Protein AF-A0A2W5U4S6-F1 (afdb_monomer)

Solvent-accessible surface area (backbone atoms only — not comparable to full-atom values): 11254 Å² total; per-residue (Å²): 111,70,65,38,45,76,67,47,29,29,44,67,10,65,46,95,90,39,56,46,82,94,37,59,27,73,31,75,64,26,53,50,59,74,72,56,69,82,69,38,63,87,39,56,69,63,24,49,53,50,42,51,69,64,30,70,89,59,56,69,67,36,52,49,24,45,52,50,13,35,53,26,46,69,65,76,34,40,51,58,14,28,39,24,43,20,54,22,50,54,49,52,52,51,50,36,50,51,27,44,54,69,16,30,76,51,67,67,60,32,54,50,49,54,51,61,47,64,72,42,90,53,65,70,55,36,48,51,58,49,48,60,41,51,52,48,18,45,76,69,61,72,54,59,68,71,57,41,49,35,62,75,45,45,51,57,53,48,52,52,54,30,51,50,35,32,55,31,56,68,40,93,88,48,91,41,79,68,43,64,69,56,49,54,52,45,60,53,52,44,48,58,38,50,29,54,51,49,50,50,30,54,46,25,69,78,39,76,44,80,102

Sequence (211 aa):
MWDCLLKRIIVFGSDSLNPEWPFYRLTDHGAHVLKSVAPQPYDPDGFMSYFDATCSGIDPAVRSYVAEAVHAFNSDCTRAAAVMLGCASEKLLLLLCESFEAAIGDATKKAKFSKDLAARWAISHKYTTLRDRLELMVTAKKIPHEHAETVAGELPAGFELLRRCRNAAGHPDVPGDVSNDTVFLNLRTFTEYARRVQSMITHFGATAADW

Foldseek 3Di:
DVVCPVLQQKHAADDPVGRHPPDIDGDPVNVPQVPDDPPGLSPLVSVLVVLCVLQPPFDPLLSVLLSQLSVCLSVVNLLSNLLSLLVSLLVLLVLLLVLQLVQAPDPVVSVVLVCQCPVDPDSVSSLVSVLVLVVVCLVVVVDDPLLNCLSVPLSVVSNVLSVLSNVLSPDPPRVSCSDSVSSRVNSRSSSVSSSSSSVSSVCSNPHHRDD

Secondary structure (DSSP, 8-state):
-HHHHHTTSEEE-SBTTB-STT-EEE-HHHHHHHHPPSS-TT-HHHHHHHHHHHSTT--HHHHHHHHHHHHHHHTT-HHHHHHHHHHHHHHHHHHHHHHHHHHB--HHHHHHHHHHHHS--SHHHHHHHHHHHHHHHHHTT-S-HHHHHHHHTHHHHHHHHHHHHHHHHH-TTS-----HHHHHHHHHHHHHHHHHHHHHHHHHHHS-B--

Mean predicted aligned error: 7.69 Å

pLDDT: mean 88.23, std 11.07, range [46.62, 98.31]

Structure (mmCIF, N/CA/C/O backbone):
data_AF-A0A2W5U4S6-F1
#
_entry.id   AF-A0A2W5U4S6-F1
#
loop_
_atom_site.group_PDB
_atom_site.id
_atom_site.type_symbol
_atom_site.label_atom_id
_atom_site.label_alt_id
_atom_site.label_comp_id
_atom_site.label_asym_id
_atom_site.label_entity_id
_atom_site.label_seq_id
_atom_site.pdbx_PDB_ins_code
_atom_site.Cartn_x
_atom_site.Cartn_y
_atom_site.Cartn_z
_atom_site.occupancy
_atom_site.B_iso_or_equiv
_atom_site.auth_seq_id
_atom_site.auth_comp_id
_atom_site.auth_asym_id
_atom_site.auth_atom_id
_atom_site.pdbx_PDB_model_num
ATOM 1 N N . MET A 1 1 ? 15.309 -14.281 -24.425 1.00 68.69 1 MET A N 1
ATOM 2 C CA . MET A 1 1 ? 16.032 -13.467 -25.434 1.00 68.69 1 MET A CA 1
ATOM 3 C C . MET A 1 1 ? 15.147 -12.339 -25.952 1.00 68.69 1 MET A C 1
ATOM 5 O O . MET A 1 1 ? 15.498 -11.187 -25.748 1.00 68.69 1 MET A O 1
ATOM 9 N N . TRP A 1 2 ? 13.989 -12.653 -26.549 1.00 78.25 2 TRP A N 1
ATOM 10 C CA . TRP A 1 2 ? 13.037 -11.656 -27.058 1.00 78.25 2 TRP A CA 1
ATOM 11 C C . TRP A 1 2 ? 12.532 -10.675 -25.994 1.00 78.25 2 TRP A C 1
ATOM 13 O O . TRP A 1 2 ? 12.540 -9.475 -26.241 1.00 78.25 2 TRP A O 1
ATOM 23 N N . ASP A 1 3 ? 12.225 -11.142 -24.782 1.00 73.38 3 ASP A N 1
ATOM 24 C CA . ASP A 1 3 ? 11.822 -10.242 -23.690 1.00 73.38 3 ASP A CA 1
ATOM 25 C C . ASP A 1 3 ? 12.930 -9.268 -23.284 1.00 73.38 3 ASP A C 1
ATOM 27 O O . ASP A 1 3 ? 12.659 -8.106 -23.003 1.00 73.38 3 ASP A O 1
ATOM 31 N N . CYS A 1 4 ? 14.193 -9.706 -23.309 1.00 81.38 4 CYS A N 1
ATOM 32 C CA . CYS A 1 4 ? 15.332 -8.843 -22.999 1.00 81.38 4 CYS A CA 1
ATOM 33 C C . CYS A 1 4 ? 15.525 -7.749 -24.061 1.00 81.38 4 CYS A C 1
ATOM 35 O O . CYS A 1 4 ? 15.962 -6.653 -23.719 1.00 81.38 4 CYS A O 1
ATOM 37 N N . LEU A 1 5 ? 15.200 -8.036 -25.328 1.00 84.31 5 LEU A N 1
ATOM 38 C CA . LEU A 1 5 ? 15.202 -7.049 -26.413 1.00 84.31 5 LEU A CA 1
ATOM 39 C C . LEU A 1 5 ? 14.045 -6.053 -26.261 1.00 84.31 5 LEU A C 1
ATOM 41 O O . LEU A 1 5 ? 14.269 -4.846 -26.309 1.00 84.31 5 LEU A O 1
ATOM 45 N N . LEU A 1 6 ? 12.821 -6.544 -26.031 1.00 80.69 6 LEU A N 1
ATOM 46 C CA . LEU A 1 6 ? 11.627 -5.703 -25.861 1.00 80.69 6 LEU A CA 1
ATOM 47 C C . LEU A 1 6 ? 11.744 -4.781 -24.640 1.00 80.69 6 LEU A C 1
ATOM 49 O O . LEU A 1 6 ? 11.412 -3.602 -24.727 1.00 80.69 6 LEU A O 1
ATOM 53 N N . LYS A 1 7 ? 12.288 -5.296 -23.532 1.00 76.38 7 LYS A N 1
ATOM 54 C CA . LYS A 1 7 ? 12.554 -4.545 -22.293 1.00 76.38 7 LYS A CA 1
ATOM 55 C C . LYS A 1 7 ? 13.854 -3.725 -22.345 1.00 76.38 7 LYS A C 1
ATOM 57 O O . LYS A 1 7 ? 14.271 -3.186 -21.329 1.00 76.38 7 LYS A O 1
ATOM 62 N N . ARG A 1 8 ? 14.534 -3.650 -23.501 1.00 84.00 8 ARG A N 1
ATOM 63 C CA . ARG A 1 8 ? 15.798 -2.909 -23.707 1.00 84.00 8 ARG A CA 1
ATOM 64 C C . ARG A 1 8 ? 16.923 -3.274 -22.726 1.00 84.00 8 ARG A C 1
ATOM 66 O O . ARG A 1 8 ? 17.826 -2.471 -22.503 1.00 84.00 8 ARG A O 1
ATOM 73 N N . ILE A 1 9 ? 16.912 -4.478 -22.159 1.00 84.62 9 ILE A N 1
ATOM 74 C CA . ILE A 1 9 ? 18.013 -5.011 -21.338 1.00 84.62 9 ILE A CA 1
ATOM 75 C C . ILE A 1 9 ? 19.219 -5.289 -22.241 1.00 84.62 9 ILE A C 1
ATOM 77 O O . ILE A 1 9 ? 20.359 -4.987 -21.889 1.00 84.62 9 ILE A O 1
ATOM 81 N N . ILE A 1 10 ? 18.952 -5.821 -23.433 1.00 89.88 10 ILE A N 1
ATOM 82 C CA . ILE A 1 10 ? 19.939 -6.027 -24.490 1.00 89.88 10 ILE A CA 1
ATOM 83 C C . ILE A 1 10 ? 19.477 -5.339 -25.773 1.00 89.88 10 ILE A C 1
ATOM 85 O O . ILE A 1 10 ? 18.280 -5.170 -26.001 1.00 89.88 10 ILE A O 1
ATOM 89 N N . VAL A 1 11 ? 20.427 -4.967 -26.622 1.00 90.75 11 VAL A N 1
ATOM 90 C CA . VAL A 1 11 ? 20.183 -4.470 -27.985 1.00 90.75 11 VAL A CA 1
ATOM 91 C C . VAL A 1 11 ? 21.064 -5.226 -28.971 1.00 90.75 11 VAL A C 1
ATOM 93 O O . VAL A 1 11 ? 22.037 -5.862 -28.558 1.00 90.75 11 VAL A O 1
ATOM 96 N N . PHE A 1 12 ? 20.721 -5.174 -30.259 1.00 92.38 12 PHE A N 1
ATOM 97 C CA . PHE A 1 12 ? 21.565 -5.754 -31.302 1.00 92.38 12 PHE A CA 1
ATOM 98 C C . PHE A 1 12 ? 22.923 -5.053 -31.388 1.00 92.38 12 PHE A C 1
ATOM 100 O O . PHE A 1 12 ? 23.053 -3.854 -31.118 1.00 92.38 12 PHE A O 1
ATOM 107 N N . GLY A 1 13 ? 23.910 -5.853 -31.772 1.00 88.38 13 GLY A N 1
ATOM 108 C CA . GLY A 1 13 ? 25.297 -5.477 -31.946 1.00 88.38 13 GLY A CA 1
ATOM 109 C C . GLY A 1 13 ? 26.133 -5.584 -30.674 1.00 88.38 13 GLY A C 1
ATOM 110 O O . GLY A 1 13 ? 25.628 -5.384 -29.572 1.00 88.38 13 GLY A O 1
ATOM 111 N N . SER A 1 14 ? 27.421 -5.897 -30.814 1.00 84.38 14 SER A N 1
ATOM 112 C CA . SER A 1 14 ? 28.391 -5.898 -29.709 1.00 84.38 14 SER A CA 1
ATOM 113 C C . SER A 1 14 ? 29.259 -4.637 -29.681 1.00 84.38 14 SER A C 1
ATOM 115 O O . SER A 1 14 ? 29.584 -4.148 -28.601 1.00 84.38 14 SER A O 1
ATOM 117 N N . ASP A 1 15 ? 29.599 -4.087 -30.847 1.00 81.12 15 ASP A N 1
ATOM 118 C CA . ASP A 1 15 ? 30.441 -2.899 -31.031 1.00 81.12 15 ASP A CA 1
ATOM 119 C C . ASP A 1 15 ? 30.217 -2.278 -32.427 1.00 81.12 15 ASP A C 1
ATOM 121 O O . ASP A 1 15 ? 29.328 -2.693 -33.171 1.00 81.12 15 ASP A O 1
ATOM 125 N N . SER A 1 16 ? 31.006 -1.262 -32.790 1.00 79.94 16 SER A N 1
ATOM 126 C CA . SER A 1 16 ? 30.927 -0.613 -34.107 1.00 79.94 16 SER A CA 1
ATOM 127 C C . SER A 1 16 ? 31.314 -1.526 -35.274 1.00 79.94 16 SER A C 1
ATOM 129 O O . SER A 1 16 ? 30.946 -1.231 -36.409 1.00 79.94 16 SER A O 1
ATOM 131 N N . LEU A 1 17 ? 32.048 -2.613 -35.017 1.00 83.75 17 LEU A N 1
ATOM 132 C CA . LEU A 1 17 ? 32.450 -3.592 -36.028 1.00 83.75 17 LEU A CA 1
ATOM 133 C C . LEU A 1 17 ? 31.389 -4.682 -36.214 1.00 83.75 17 LEU A C 1
ATOM 135 O O . LEU A 1 17 ? 31.335 -5.312 -37.265 1.00 83.75 17 LEU A O 1
ATOM 139 N N . ASN A 1 18 ? 30.527 -4.870 -35.218 1.00 86.12 18 ASN A N 1
ATOM 140 C CA . ASN A 1 18 ? 29.483 -5.881 -35.190 1.00 86.12 18 ASN A CA 1
ATOM 141 C C . ASN A 1 18 ? 28.158 -5.256 -34.716 1.00 86.12 18 ASN A C 1
ATOM 143 O O . ASN A 1 18 ? 27.729 -5.542 -33.598 1.00 86.12 18 ASN A O 1
ATOM 147 N N . PRO A 1 19 ? 27.509 -4.385 -35.511 1.00 84.19 19 PRO A N 1
ATOM 148 C CA . PRO A 1 19 ? 26.322 -3.647 -35.073 1.00 84.19 19 PRO A CA 1
ATOM 149 C C . PRO A 1 19 ? 25.007 -4.442 -35.174 1.00 84.19 19 PRO A C 1
ATOM 151 O O . PRO A 1 19 ? 23.985 -3.988 -34.664 1.00 84.19 19 PRO A O 1
ATOM 154 N N . GLU A 1 20 ? 25.012 -5.613 -35.816 1.00 87.06 20 GLU A N 1
ATOM 155 C CA . GLU A 1 20 ? 23.796 -6.366 -36.150 1.00 87.06 20 GLU A CA 1
ATOM 156 C C . GLU A 1 20 ? 23.744 -7.767 -35.517 1.00 87.06 20 GLU A C 1
ATOM 158 O O . GLU A 1 20 ? 24.647 -8.210 -34.804 1.00 87.06 20 GLU A O 1
ATOM 163 N N . TRP A 1 21 ? 22.643 -8.475 -35.777 1.00 82.19 21 TRP A N 1
ATOM 164 C CA . TRP A 1 21 ? 22.470 -9.885 -35.434 1.00 82.19 21 TRP A CA 1
ATOM 165 C C . TRP A 1 21 ? 23.619 -10.746 -36.012 1.00 82.19 21 TRP A C 1
ATOM 167 O O . TRP A 1 21 ? 24.074 -10.473 -37.122 1.00 82.19 21 TRP A O 1
ATOM 177 N N . PRO A 1 22 ? 24.091 -11.801 -35.316 1.00 87.50 22 PRO A N 1
ATOM 178 C CA . PRO A 1 22 ? 23.581 -12.376 -34.068 1.00 87.50 22 PRO A CA 1
ATOM 179 C C . PRO A 1 22 ? 24.175 -11.761 -32.795 1.00 87.50 22 PRO A C 1
ATOM 181 O O . PRO A 1 22 ? 24.013 -12.333 -31.7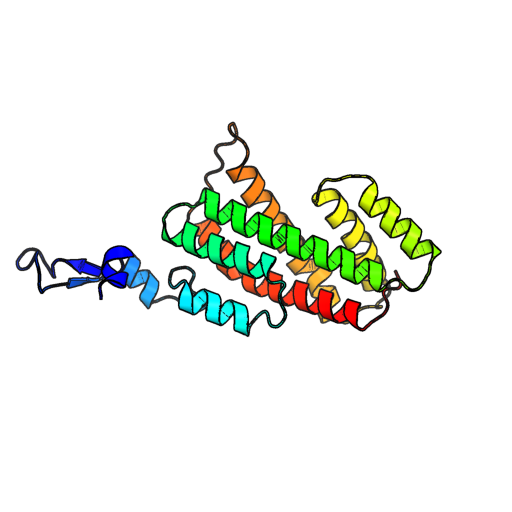17 1.00 87.50 22 PRO A O 1
ATOM 184 N N . PHE A 1 23 ? 24.877 -10.631 -32.895 1.00 89.38 23 PHE A N 1
ATOM 185 C CA . PHE A 1 23 ? 25.541 -10.025 -31.749 1.00 89.38 23 PHE A CA 1
ATOM 186 C C . PHE A 1 23 ? 24.557 -9.229 -30.894 1.00 89.38 23 PHE A C 1
ATOM 188 O O . PHE A 1 23 ? 23.608 -8.622 -31.395 1.00 89.38 23 PHE A O 1
ATOM 195 N N . TYR A 1 24 ? 24.808 -9.229 -29.587 1.00 90.00 24 TYR A N 1
ATOM 196 C CA . TYR A 1 24 ? 24.042 -8.474 -28.607 1.00 90.00 24 TYR A CA 1
ATOM 197 C C . TYR A 1 24 ? 24.990 -7.794 -27.636 1.00 90.00 24 TYR A C 1
ATOM 199 O O . TYR A 1 24 ? 26.025 -8.355 -27.268 1.00 90.00 24 TYR A O 1
ATOM 207 N N . ARG A 1 25 ? 24.579 -6.631 -27.144 1.00 89.25 25 ARG A N 1
ATOM 208 C CA . ARG A 1 25 ? 25.222 -5.969 -26.014 1.00 89.25 25 ARG A CA 1
ATOM 209 C C . ARG A 1 25 ? 24.203 -5.629 -24.955 1.00 89.25 25 ARG A C 1
ATOM 211 O O . ARG A 1 25 ? 23.037 -5.348 -25.238 1.00 89.25 25 ARG A O 1
ATOM 218 N N . LEU A 1 26 ? 24.689 -5.630 -23.727 1.00 89.44 26 LEU A N 1
ATOM 219 C CA . LEU A 1 26 ? 23.960 -5.124 -22.584 1.00 89.44 26 LEU A CA 1
ATOM 220 C C . LEU A 1 26 ? 23.836 -3.601 -22.708 1.00 89.44 26 LEU A C 1
ATOM 222 O O . LEU A 1 26 ? 24.810 -2.922 -23.042 1.00 89.44 26 LEU A O 1
ATOM 226 N N . THR A 1 27 ? 22.646 -3.065 -22.463 1.00 88.94 27 THR A N 1
ATOM 227 C CA . THR A 1 27 ? 22.460 -1.612 -22.353 1.00 88.94 27 THR A CA 1
ATOM 228 C C . THR A 1 27 ? 22.896 -1.128 -20.973 1.00 88.94 27 THR A C 1
ATOM 230 O O . THR A 1 27 ? 23.006 -1.922 -20.036 1.00 88.94 27 THR A O 1
ATOM 233 N N . ASP A 1 28 ? 23.085 0.182 -20.802 1.00 82.50 28 ASP A N 1
ATOM 234 C CA . ASP A 1 28 ? 23.325 0.753 -19.470 1.00 82.50 28 ASP A CA 1
ATOM 235 C C . ASP A 1 28 ? 22.174 0.418 -18.515 1.00 82.50 28 ASP A C 1
ATOM 237 O O . ASP A 1 28 ? 22.412 0.025 -17.374 1.00 82.50 28 ASP A O 1
ATOM 241 N N . HIS A 1 29 ? 20.932 0.470 -19.009 1.00 79.44 29 HIS A N 1
ATOM 242 C CA . HIS A 1 29 ? 19.750 0.007 -18.285 1.00 79.44 29 HIS A CA 1
ATOM 243 C C . HIS A 1 29 ? 19.891 -1.464 -17.862 1.00 79.44 29 HIS A C 1
ATOM 245 O O . HIS A 1 29 ? 19.821 -1.765 -16.674 1.00 79.44 29 HIS A O 1
ATOM 251 N N . GLY A 1 30 ? 20.195 -2.375 -18.792 1.00 81.44 30 GLY A N 1
ATOM 252 C CA . GLY A 1 30 ? 20.395 -3.795 -18.491 1.00 81.44 30 GLY A CA 1
ATOM 253 C C . GLY A 1 30 ? 21.522 -4.051 -17.485 1.00 81.44 30 GLY A C 1
ATOM 254 O O . GLY A 1 30 ? 21.393 -4.909 -16.612 1.00 81.44 30 GLY A O 1
ATOM 255 N N . ALA A 1 31 ? 22.602 -3.269 -17.541 1.00 81.81 31 ALA A N 1
ATOM 256 C CA . ALA A 1 31 ? 23.691 -3.331 -16.569 1.00 81.81 31 ALA A CA 1
ATOM 257 C C . ALA A 1 31 ? 23.255 -2.905 -15.164 1.00 81.81 31 ALA A C 1
ATOM 259 O O . ALA A 1 31 ? 23.697 -3.510 -14.186 1.00 81.81 31 ALA A O 1
ATOM 260 N N . HIS A 1 32 ? 22.378 -1.905 -15.050 1.00 75.44 32 HIS A N 1
ATOM 261 C CA . HIS A 1 32 ? 21.775 -1.533 -13.771 1.00 75.44 32 HIS A CA 1
ATOM 262 C C . HIS A 1 32 ? 20.844 -2.637 -13.265 1.00 75.44 32 HIS A C 1
ATOM 264 O O . HIS A 1 32 ? 20.940 -3.016 -12.096 1.00 75.44 32 HIS A O 1
ATOM 270 N N . VAL A 1 33 ? 20.017 -3.220 -14.143 1.00 72.44 33 VAL A N 1
ATOM 271 C CA . VAL A 1 33 ? 19.101 -4.312 -13.780 1.00 72.44 33 VAL A CA 1
ATOM 272 C C . VAL A 1 33 ? 19.855 -5.485 -13.154 1.00 72.44 33 VAL A C 1
ATOM 274 O O . VAL A 1 33 ? 19.495 -5.914 -12.059 1.00 72.44 33 VAL A O 1
ATOM 277 N N . LEU A 1 34 ? 20.941 -5.936 -13.793 1.00 74.69 34 LEU A N 1
ATOM 278 C CA . LEU A 1 34 ? 21.743 -7.081 -13.342 1.00 74.69 34 LEU A CA 1
ATOM 279 C C . LEU A 1 34 ? 22.528 -6.839 -12.043 1.00 74.69 34 LEU A C 1
ATOM 281 O O . LEU A 1 34 ? 22.868 -7.795 -11.354 1.00 74.69 34 LEU A O 1
ATOM 285 N N . LYS A 1 35 ? 22.844 -5.583 -11.705 1.00 71.75 35 LYS A N 1
ATOM 286 C CA . LYS A 1 35 ? 23.608 -5.225 -10.494 1.00 71.75 35 LYS A CA 1
ATOM 287 C C . LYS A 1 35 ? 22.732 -4.958 -9.266 1.00 71.75 35 LYS A C 1
ATOM 289 O O . LYS A 1 35 ? 23.259 -4.716 -8.183 1.00 71.75 35 LYS A O 1
ATOM 294 N N . SER A 1 36 ? 21.413 -4.945 -9.426 1.00 66.12 36 SER A N 1
ATOM 295 C CA . SER A 1 36 ? 20.481 -4.527 -8.377 1.00 66.12 36 SER A CA 1
ATOM 296 C C . SER A 1 36 ? 20.145 -5.651 -7.395 1.00 66.12 36 SER A C 1
ATOM 298 O O . SER A 1 36 ? 20.022 -6.809 -7.782 1.00 66.12 36 SER A O 1
ATOM 300 N N . VAL A 1 37 ? 19.920 -5.296 -6.126 1.00 69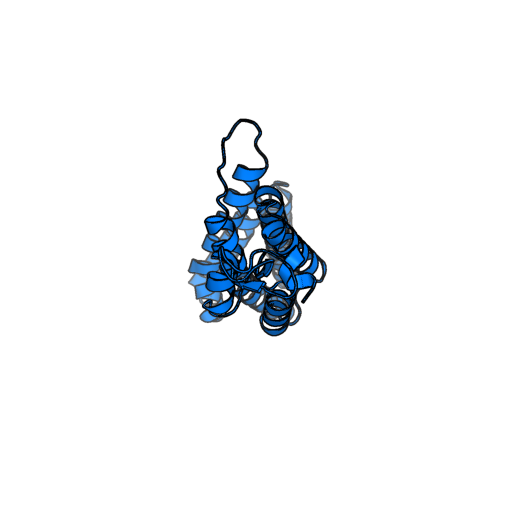.44 37 VAL A N 1
ATOM 301 C CA . VAL A 1 37 ? 19.450 -6.221 -5.079 1.00 69.44 37 VAL A CA 1
ATOM 302 C C . VAL A 1 37 ? 17.919 -6.274 -5.075 1.00 69.44 37 VAL A C 1
ATOM 304 O O . VAL A 1 37 ? 17.268 -5.233 -5.192 1.00 69.44 37 VAL A O 1
ATOM 307 N N . ALA A 1 38 ? 17.349 -7.471 -4.913 1.00 69.50 38 ALA A N 1
ATOM 308 C CA . ALA A 1 38 ? 15.903 -7.683 -4.816 1.00 69.50 38 ALA A CA 1
ATOM 309 C C . ALA A 1 38 ? 15.259 -6.887 -3.647 1.00 69.50 38 ALA A C 1
ATOM 311 O O . ALA A 1 38 ? 15.925 -6.650 -2.636 1.00 69.50 38 ALA A O 1
ATOM 312 N N . PRO A 1 39 ? 13.974 -6.487 -3.744 1.00 79.12 39 PRO A N 1
ATOM 313 C CA . PRO A 1 39 ? 13.112 -6.593 -4.922 1.00 79.12 39 PRO A CA 1
ATOM 314 C C . PRO A 1 39 ? 13.538 -5.632 -6.033 1.00 79.12 39 PRO A C 1
ATOM 316 O O . PRO A 1 39 ? 13.910 -4.486 -5.764 1.00 79.12 39 PRO A O 1
ATOM 319 N N . GLN A 1 40 ? 13.459 -6.112 -7.276 1.00 87.38 40 GLN A N 1
ATOM 320 C CA . GLN A 1 40 ? 13.885 -5.388 -8.469 1.00 87.38 40 GLN A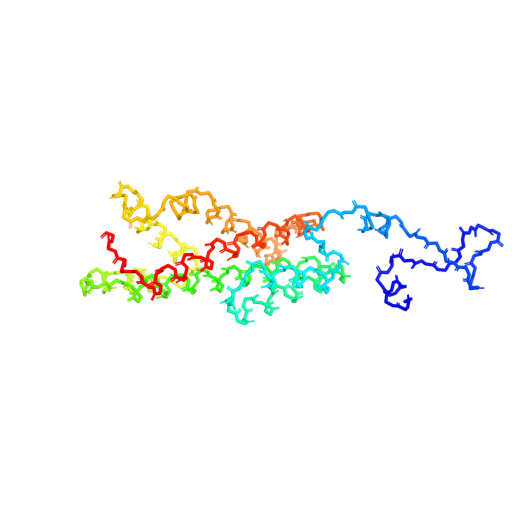 CA 1
ATOM 321 C C . GLN A 1 40 ? 12.675 -5.008 -9.339 1.00 87.38 40 GLN A C 1
ATOM 323 O O . GLN A 1 40 ? 12.203 -5.851 -10.093 1.00 87.38 40 GLN A O 1
ATOM 328 N N . PRO A 1 41 ? 12.183 -3.754 -9.286 1.00 90.00 41 PRO A N 1
ATOM 329 C CA . PRO A 1 41 ? 11.086 -3.284 -10.134 1.00 90.00 41 PRO A CA 1
ATOM 330 C C . PRO A 1 41 ? 11.261 -3.526 -11.639 1.00 90.00 41 PRO A C 1
ATOM 332 O O . PRO A 1 41 ? 10.264 -3.663 -12.337 1.00 90.00 41 PRO A O 1
ATOM 335 N N . TYR A 1 42 ? 12.498 -3.595 -12.144 1.00 87.19 42 TYR A N 1
ATOM 336 C CA . TYR A 1 42 ? 12.783 -3.878 -13.561 1.00 87.19 42 TYR A CA 1
ATOM 337 C C . TYR A 1 42 ? 12.630 -5.353 -13.971 1.00 87.19 42 TYR A C 1
ATOM 339 O O . TYR A 1 42 ? 12.716 -5.693 -15.151 1.00 87.19 42 TYR A O 1
ATOM 347 N N . ASP A 1 43 ? 12.410 -6.240 -13.005 1.00 87.00 43 ASP A N 1
ATOM 348 C CA . ASP A 1 43 ? 12.058 -7.638 -13.218 1.00 87.00 43 ASP A CA 1
ATOM 349 C C . ASP A 1 43 ? 10.630 -7.851 -12.697 1.00 87.00 43 ASP A C 1
ATOM 351 O O . ASP A 1 43 ? 10.461 -8.174 -11.523 1.00 87.00 43 ASP A O 1
ATOM 355 N N . PRO A 1 44 ? 9.584 -7.625 -13.521 1.00 91.31 44 PRO A N 1
ATOM 356 C CA . PRO A 1 44 ? 8.201 -7.719 -13.062 1.00 91.31 44 PRO A CA 1
ATOM 357 C C . PRO A 1 44 ? 7.849 -9.056 -12.417 1.00 91.31 44 PRO A C 1
ATOM 359 O O . PRO A 1 44 ? 7.191 -9.081 -11.379 1.00 91.31 44 PRO A O 1
ATOM 362 N N . ASP A 1 45 ? 8.312 -10.158 -13.003 1.00 89.81 45 ASP A N 1
ATOM 363 C CA . ASP A 1 45 ? 7.975 -11.502 -12.544 1.00 89.81 45 ASP A CA 1
ATOM 364 C C . ASP A 1 45 ? 8.687 -11.814 -11.224 1.00 89.81 45 ASP A C 1
ATOM 366 O O . ASP A 1 45 ? 8.061 -12.288 -10.270 1.00 89.81 45 ASP A O 1
ATOM 370 N N . GLY A 1 46 ? 9.980 -11.483 -11.126 1.00 89.75 46 GLY A N 1
ATOM 371 C CA . GLY A 1 46 ? 10.743 -11.618 -9.886 1.00 89.75 46 GLY A CA 1
ATOM 372 C C . GLY A 1 46 ? 10.246 -10.684 -8.781 1.00 89.75 46 GLY A C 1
ATOM 373 O O . GLY A 1 46 ? 10.131 -11.098 -7.626 1.00 89.75 46 GLY A O 1
ATOM 374 N N . PHE A 1 47 ? 9.882 -9.447 -9.125 1.00 94.19 47 PHE A N 1
ATOM 375 C CA . PHE A 1 47 ? 9.295 -8.485 -8.197 1.00 94.19 47 PHE A CA 1
ATOM 376 C C . PHE A 1 47 ? 7.963 -8.988 -7.646 1.00 94.19 47 PHE A C 1
ATOM 378 O O . PHE A 1 47 ? 7.787 -9.009 -6.430 1.00 94.19 47 PHE A O 1
ATOM 385 N N . MET A 1 48 ? 7.041 -9.424 -8.511 1.00 96.31 48 MET A N 1
ATOM 386 C CA . MET A 1 48 ? 5.735 -9.919 -8.072 1.00 96.31 48 MET A CA 1
ATOM 387 C C . MET A 1 48 ? 5.858 -11.219 -7.278 1.00 96.31 48 MET A C 1
ATOM 389 O O . MET A 1 48 ? 5.174 -11.372 -6.272 1.00 96.31 48 MET A O 1
ATOM 393 N N . SER A 1 49 ? 6.782 -12.110 -7.648 1.00 94.31 49 SER A N 1
ATOM 394 C CA . SER A 1 49 ? 7.071 -13.321 -6.867 1.00 94.31 49 SER A CA 1
ATOM 395 C C . SER A 1 49 ? 7.585 -12.981 -5.463 1.00 94.31 49 SER A C 1
ATOM 397 O O . SER A 1 49 ? 7.143 -13.570 -4.477 1.00 94.31 49 SER A O 1
ATOM 399 N N . TYR A 1 50 ? 8.488 -12.001 -5.353 1.00 94.31 50 TYR A N 1
ATOM 400 C CA . TYR A 1 50 ? 8.962 -11.501 -4.062 1.00 94.31 50 TYR A CA 1
ATOM 401 C C . TYR A 1 50 ? 7.836 -10.836 -3.261 1.00 94.31 50 TYR A C 1
ATOM 403 O O . TYR A 1 50 ? 7.709 -11.086 -2.061 1.00 94.31 50 TYR A O 1
ATOM 411 N N . PHE A 1 51 ? 7.011 -10.011 -3.911 1.00 96.06 51 PHE A N 1
ATOM 412 C CA . PHE A 1 51 ? 5.875 -9.339 -3.288 1.00 96.06 51 PHE A CA 1
ATOM 413 C C . PHE A 1 51 ? 4.876 -10.352 -2.722 1.00 96.06 51 PHE A C 1
ATOM 415 O O . PHE A 1 51 ? 4.510 -10.238 -1.556 1.00 96.06 51 PHE A O 1
ATOM 422 N N . ASP A 1 52 ? 4.506 -11.373 -3.496 1.00 95.56 52 ASP A N 1
ATOM 423 C CA . ASP A 1 52 ? 3.564 -12.419 -3.086 1.00 95.56 52 ASP A CA 1
ATOM 424 C C . ASP A 1 52 ? 4.102 -13.250 -1.913 1.00 95.56 52 ASP A C 1
ATOM 426 O O . ASP A 1 52 ? 3.371 -13.537 -0.964 1.00 95.56 52 ASP A O 1
ATOM 430 N N . ALA A 1 53 ? 5.394 -13.595 -1.937 1.00 94.56 53 ALA A N 1
ATOM 431 C CA . ALA A 1 53 ? 6.039 -14.308 -0.836 1.00 94.56 53 ALA A CA 1
ATOM 432 C C . ALA A 1 53 ? 6.115 -13.459 0.446 1.00 94.56 53 ALA A C 1
ATOM 434 O O . ALA A 1 53 ? 5.980 -13.979 1.553 1.00 94.56 53 ALA A O 1
ATOM 435 N N . THR A 1 54 ? 6.327 -12.150 0.297 1.00 94.56 54 THR A N 1
ATOM 436 C CA . THR A 1 54 ? 6.488 -11.210 1.413 1.00 94.56 54 THR A CA 1
ATOM 437 C C . THR A 1 54 ? 5.141 -10.799 2.013 1.00 94.56 54 THR A C 1
ATOM 439 O O . THR A 1 54 ? 5.008 -10.689 3.231 1.00 94.56 54 THR A O 1
ATOM 442 N N . CYS A 1 55 ? 4.128 -10.599 1.171 1.00 94.50 55 CYS A N 1
ATOM 443 C CA . CYS A 1 55 ? 2.790 -10.134 1.529 1.00 94.50 55 CYS A CA 1
ATOM 444 C C . CYS A 1 55 ? 1.772 -11.282 1.445 1.00 94.50 55 CYS A C 1
ATOM 446 O O . CYS A 1 55 ? 0.769 -11.198 0.738 1.00 94.50 55 CYS A O 1
ATOM 448 N N . SER A 1 56 ? 2.021 -12.378 2.164 1.00 91.56 56 SER A N 1
ATOM 449 C CA . SER A 1 56 ? 1.091 -13.512 2.185 1.00 91.56 56 SER A CA 1
ATOM 450 C C . SER A 1 56 ? -0.298 -13.092 2.687 1.00 91.56 56 SER A C 1
ATOM 452 O O . SER A 1 56 ? -0.425 -12.448 3.729 1.00 91.56 56 SER A O 1
ATOM 454 N N . GLY A 1 57 ? -1.348 -13.494 1.966 1.00 92.06 57 GLY A N 1
ATOM 455 C CA . GLY A 1 57 ? -2.740 -13.174 2.308 1.00 92.06 57 GLY A CA 1
ATOM 456 C C . GLY A 1 57 ? -3.188 -11.760 1.927 1.00 92.06 57 GLY A C 1
ATOM 457 O O . GLY A 1 57 ? -4.257 -11.337 2.363 1.00 92.06 57 GLY A O 1
ATOM 458 N N . ILE A 1 58 ? -2.394 -11.036 1.130 1.00 96.50 58 ILE A N 1
ATOM 459 C CA . ILE A 1 58 ? -2.769 -9.724 0.596 1.00 96.50 58 ILE A CA 1
ATOM 460 C C . ILE A 1 58 ? -4.042 -9.810 -0.260 1.00 96.50 58 ILE A C 1
ATOM 462 O O . ILE A 1 58 ? -4.268 -10.783 -0.983 1.00 96.50 58 ILE A O 1
ATOM 466 N N . ASP A 1 59 ? -4.871 -8.770 -0.199 1.00 97.94 59 ASP A N 1
ATOM 467 C CA . ASP A 1 59 ? -6.097 -8.679 -0.992 1.00 97.94 59 ASP A CA 1
ATOM 468 C C . ASP A 1 59 ? -5.801 -8.710 -2.512 1.00 97.94 59 ASP A C 1
ATOM 470 O O . ASP A 1 59 ? -4.878 -8.027 -2.980 1.00 97.94 59 ASP A O 1
ATOM 474 N N . PRO A 1 60 ? -6.581 -9.464 -3.315 1.00 97.81 60 PRO A N 1
ATOM 475 C CA . PRO A 1 60 ? -6.334 -9.602 -4.750 1.00 97.81 60 PRO A CA 1
ATOM 476 C C . PRO A 1 60 ? -6.353 -8.283 -5.529 1.00 97.81 60 PRO A C 1
ATOM 478 O O . PRO A 1 60 ? -5.613 -8.150 -6.505 1.00 97.81 60 PRO A O 1
ATOM 481 N N . ALA A 1 61 ? -7.159 -7.298 -5.116 1.00 97.25 61 ALA A N 1
ATOM 482 C CA . ALA A 1 61 ? -7.196 -5.998 -5.780 1.00 97.25 61 ALA A CA 1
ATOM 483 C C . ALA A 1 61 ? -5.920 -5.198 -5.490 1.00 97.25 61 ALA A C 1
ATOM 485 O O . ALA A 1 61 ? -5.356 -4.608 -6.408 1.00 97.25 61 ALA A O 1
ATOM 486 N N . VAL A 1 62 ? -5.410 -5.242 -4.251 1.00 97.06 62 VAL A N 1
ATOM 487 C CA . VAL A 1 62 ? -4.103 -4.648 -3.903 1.00 97.06 62 VAL A CA 1
ATOM 488 C C . VAL A 1 62 ? -3.009 -5.257 -4.772 1.00 97.06 62 VAL A C 1
ATOM 490 O O . VAL A 1 62 ? -2.248 -4.525 -5.403 1.00 97.06 62 VAL A O 1
ATOM 493 N N . ARG A 1 63 ? -2.963 -6.592 -4.862 1.00 97.62 63 ARG A N 1
ATOM 494 C CA . ARG A 1 63 ? -1.996 -7.299 -5.709 1.00 97.62 63 ARG A CA 1
ATOM 495 C C . ARG A 1 63 ? -2.110 -6.888 -7.181 1.00 97.62 63 ARG A C 1
ATOM 497 O O . ARG A 1 63 ? -1.085 -6.660 -7.818 1.00 97.62 63 ARG A O 1
ATOM 504 N N . SER A 1 64 ? -3.330 -6.777 -7.713 1.00 98.00 64 SER A N 1
ATOM 505 C CA . SER A 1 64 ? -3.575 -6.351 -9.100 1.00 98.00 64 SER A CA 1
ATOM 506 C C . SER A 1 64 ? -3.026 -4.951 -9.367 1.00 98.00 64 SER A C 1
ATOM 508 O O . SER A 1 64 ? -2.297 -4.754 -10.334 1.00 98.00 64 SER A O 1
ATOM 510 N N . TYR A 1 65 ? -3.295 -3.996 -8.473 1.00 96.88 65 TYR A N 1
ATOM 511 C CA . TYR A 1 65 ? -2.773 -2.637 -8.604 1.00 96.88 65 TYR A CA 1
ATOM 512 C C . TYR A 1 65 ? -1.243 -2.585 -8.550 1.00 96.88 65 TYR A C 1
ATOM 514 O O . TYR A 1 65 ? -0.629 -1.840 -9.309 1.00 96.88 65 TYR A O 1
ATOM 522 N N . VAL A 1 66 ? -0.601 -3.393 -7.700 1.00 96.50 66 VAL A N 1
ATOM 523 C CA . VAL A 1 66 ? 0.870 -3.481 -7.672 1.00 96.50 66 VAL A CA 1
ATOM 524 C C . VAL A 1 66 ? 1.407 -4.050 -8.985 1.00 96.50 66 VAL A C 1
ATOM 526 O O . VAL A 1 66 ? 2.344 -3.485 -9.544 1.00 96.50 66 VAL A O 1
ATOM 529 N N . ALA A 1 67 ? 0.795 -5.110 -9.518 1.00 97.62 67 ALA A N 1
ATOM 530 C CA . ALA A 1 67 ? 1.196 -5.684 -10.801 1.00 97.62 67 ALA A CA 1
ATOM 531 C C . ALA A 1 67 ? 1.084 -4.656 -11.940 1.00 97.62 67 ALA A C 1
ATOM 533 O O . ALA A 1 67 ? 2.036 -4.458 -12.698 1.00 97.62 67 ALA A O 1
ATOM 534 N N . GLU A 1 68 ? -0.039 -3.939 -12.024 1.00 96.81 68 GLU A N 1
ATOM 535 C CA . GLU A 1 68 ? -0.227 -2.862 -13.000 1.00 96.81 68 GLU A CA 1
ATOM 536 C C . GLU A 1 68 ? 0.793 -1.734 -12.820 1.00 96.81 68 GLU A C 1
ATOM 538 O O . GLU A 1 68 ? 1.335 -1.231 -13.806 1.00 96.81 68 GLU A O 1
ATOM 543 N N . ALA A 1 69 ? 1.120 -1.369 -11.576 1.00 94.88 69 ALA A N 1
ATOM 544 C CA . ALA A 1 69 ? 2.132 -0.359 -11.299 1.00 94.88 69 ALA A CA 1
ATOM 545 C C . ALA A 1 69 ? 3.515 -0.762 -11.823 1.00 94.88 69 ALA A C 1
ATOM 547 O O . ALA A 1 69 ? 4.199 0.047 -12.453 1.00 94.88 69 ALA A O 1
ATOM 548 N N . VAL A 1 70 ? 3.917 -2.015 -11.600 1.00 95.75 70 VAL A N 1
ATOM 549 C CA . VAL A 1 70 ? 5.200 -2.553 -12.069 1.00 95.75 70 VAL A CA 1
ATOM 550 C C . VAL A 1 70 ? 5.236 -2.614 -13.597 1.00 95.75 70 VAL A C 1
ATOM 552 O O . VAL A 1 70 ? 6.222 -2.196 -14.206 1.00 95.75 70 VAL A O 1
ATOM 555 N N . HIS A 1 71 ? 4.161 -3.062 -14.249 1.00 95.25 71 HIS A N 1
ATOM 556 C CA . HIS A 1 71 ? 4.089 -3.080 -15.713 1.00 95.25 71 HIS A CA 1
ATOM 557 C C . HIS A 1 71 ? 4.124 -1.674 -16.323 1.00 95.25 71 HIS A C 1
ATOM 559 O O . HIS A 1 71 ? 4.855 -1.444 -17.290 1.00 95.25 71 HIS A O 1
ATOM 565 N N . ALA A 1 72 ? 3.391 -0.723 -15.742 1.00 93.62 72 ALA A N 1
ATOM 566 C CA . ALA A 1 72 ? 3.411 0.670 -16.172 1.00 93.62 72 ALA A CA 1
ATOM 567 C C . ALA A 1 72 ? 4.806 1.288 -16.004 1.00 93.62 72 ALA A C 1
ATOM 569 O O . ALA A 1 72 ? 5.287 1.967 -16.909 1.00 93.62 72 ALA A O 1
ATOM 570 N N . PHE A 1 73 ? 5.485 1.003 -14.889 1.00 92.12 73 PHE A N 1
ATOM 571 C CA . PHE A 1 73 ? 6.851 1.459 -14.637 1.00 92.12 73 PHE A CA 1
ATOM 572 C C . PHE A 1 73 ? 7.831 0.955 -15.706 1.00 92.12 73 PHE A C 1
ATOM 574 O O . PHE A 1 73 ? 8.591 1.741 -16.262 1.00 92.12 73 PHE A O 1
ATOM 581 N N . ASN A 1 74 ? 7.755 -0.332 -16.059 1.00 89.88 74 ASN A N 1
ATOM 582 C CA . ASN A 1 74 ? 8.597 -0.941 -17.096 1.00 89.88 74 ASN A CA 1
ATOM 583 C C . ASN A 1 74 ? 8.233 -0.517 -18.530 1.00 89.88 74 ASN A C 1
ATOM 585 O O . ASN A 1 74 ? 8.978 -0.809 -19.460 1.00 89.88 74 ASN A O 1
ATOM 589 N N . SER A 1 75 ? 7.098 0.159 -18.710 1.00 90.19 75 SER A N 1
ATOM 590 C CA . SER A 1 75 ? 6.640 0.700 -19.996 1.00 90.19 75 SER A CA 1
ATOM 591 C C . SER A 1 75 ? 6.876 2.212 -20.106 1.00 90.19 75 SER A C 1
ATOM 593 O O . SER A 1 75 ? 6.201 2.880 -20.887 1.00 90.19 75 SER A O 1
ATOM 595 N N . ASP A 1 76 ? 7.763 2.773 -19.274 1.00 85.94 76 ASP A N 1
ATOM 596 C CA . ASP A 1 76 ? 8.040 4.214 -19.159 1.00 85.94 76 ASP A CA 1
ATOM 597 C C . ASP A 1 76 ? 6.790 5.077 -18.845 1.00 85.94 76 ASP A C 1
ATOM 599 O O . ASP A 1 76 ? 6.779 6.298 -19.008 1.00 85.94 76 ASP A O 1
ATOM 603 N N . CYS A 1 77 ? 5.719 4.462 -18.329 1.00 89.19 77 CYS A N 1
ATOM 604 C CA . CYS A 1 77 ? 4.459 5.118 -17.973 1.00 89.19 77 CYS A CA 1
ATOM 605 C C . CYS A 1 77 ? 4.456 5.546 -16.495 1.00 89.19 77 CYS A C 1
ATOM 607 O O . CYS A 1 77 ? 3.600 5.137 -15.705 1.00 89.19 77 CYS A O 1
ATOM 609 N N . THR A 1 78 ? 5.411 6.394 -16.107 1.00 85.94 78 THR A N 1
ATOM 610 C CA . THR A 1 78 ? 5.698 6.745 -14.701 1.00 85.94 78 THR A CA 1
ATOM 611 C C . THR A 1 78 ? 4.487 7.290 -13.934 1.00 85.94 78 THR A C 1
ATOM 613 O O . THR A 1 78 ? 4.257 6.918 -12.783 1.00 85.94 78 THR A O 1
ATOM 616 N N . ARG A 1 79 ? 3.651 8.124 -14.571 1.00 84.62 79 ARG A N 1
ATOM 617 C CA . ARG A 1 79 ? 2.420 8.644 -13.943 1.00 84.62 79 ARG A CA 1
ATOM 618 C C . ARG A 1 79 ? 1.400 7.544 -13.669 1.00 84.62 79 ARG A C 1
ATOM 620 O O . ARG A 1 79 ? 0.818 7.518 -12.590 1.00 84.62 79 ARG A O 1
ATOM 627 N N . ALA A 1 80 ? 1.201 6.631 -14.618 1.00 89.00 80 ALA A N 1
ATOM 628 C CA . ALA A 1 80 ? 0.281 5.512 -14.442 1.00 89.00 80 ALA A CA 1
ATOM 629 C C . ALA A 1 80 ? 0.766 4.579 -13.324 1.00 89.00 80 ALA A C 1
ATOM 631 O O . ALA A 1 80 ? -0.022 4.202 -12.462 1.00 89.00 80 ALA A O 1
ATOM 632 N N . ALA A 1 81 ? 2.071 4.302 -13.267 1.00 91.25 81 ALA A N 1
ATOM 633 C CA . ALA A 1 81 ? 2.665 3.513 -12.192 1.00 91.25 81 ALA A CA 1
ATOM 634 C C . ALA A 1 81 ? 2.427 4.136 -10.804 1.00 91.25 81 ALA A C 1
ATOM 636 O O . ALA A 1 81 ? 2.018 3.453 -9.866 1.00 91.25 81 ALA A O 1
ATOM 637 N N . ALA A 1 82 ? 2.614 5.453 -10.688 1.00 88.00 82 ALA A N 1
ATOM 638 C CA . ALA A 1 82 ? 2.338 6.202 -9.466 1.00 88.00 82 ALA A CA 1
ATOM 639 C C . ALA A 1 82 ? 0.855 6.178 -9.058 1.00 88.00 82 ALA A C 1
ATOM 641 O O . ALA A 1 82 ? 0.555 6.036 -7.871 1.00 88.00 82 ALA A O 1
ATOM 642 N N . VAL A 1 83 ? -0.068 6.290 -10.021 1.00 88.00 83 VAL A N 1
ATOM 643 C CA . VAL A 1 83 ? -1.514 6.174 -9.767 1.00 88.00 83 VAL A CA 1
ATOM 644 C C . VAL A 1 83 ? -1.859 4.784 -9.243 1.00 88.00 83 VAL A C 1
ATOM 646 O O . VAL A 1 83 ? -2.539 4.684 -8.224 1.00 88.00 83 VAL A O 1
ATOM 649 N N . MET A 1 84 ? -1.349 3.728 -9.878 1.00 93.06 84 MET A N 1
ATOM 650 C CA . MET A 1 84 ? -1.648 2.348 -9.487 1.00 93.06 84 MET A CA 1
ATOM 651 C C . MET A 1 84 ? -1.113 2.005 -8.095 1.00 93.06 84 MET A C 1
ATOM 653 O O . MET A 1 84 ? -1.847 1.446 -7.282 1.00 93.06 84 MET A O 1
ATOM 657 N N . LEU A 1 85 ? 0.105 2.440 -7.753 1.00 91.56 85 LEU A N 1
ATOM 658 C CA . LEU A 1 85 ? 0.592 2.350 -6.373 1.00 91.56 85 LEU A CA 1
ATOM 659 C C . LEU A 1 85 ? -0.334 3.081 -5.394 1.00 91.56 85 LEU A C 1
ATOM 661 O O . LEU A 1 85 ? -0.682 2.535 -4.346 1.00 91.56 85 LEU A O 1
ATOM 665 N N . GLY A 1 86 ? -0.767 4.296 -5.746 1.00 89.31 86 GLY A N 1
ATOM 666 C CA . GLY A 1 86 ? -1.732 5.065 -4.962 1.00 89.31 86 GLY A CA 1
ATOM 667 C C . GLY A 1 86 ? -3.015 4.276 -4.687 1.00 89.31 86 GLY A C 1
ATOM 668 O O . GLY A 1 86 ? -3.405 4.132 -3.531 1.00 89.31 86 GLY A O 1
ATOM 669 N N . CYS A 1 87 ? -3.620 3.689 -5.722 1.00 91.00 87 CYS A N 1
ATOM 670 C CA . CYS A 1 87 ? -4.807 2.840 -5.591 1.00 91.00 87 CYS A CA 1
ATOM 671 C C . CYS A 1 87 ? -4.567 1.625 -4.679 1.00 91.00 87 CYS A C 1
ATOM 673 O O . CYS A 1 87 ? -5.408 1.327 -3.828 1.00 91.00 87 CYS A O 1
ATOM 675 N N . ALA A 1 88 ? -3.409 0.965 -4.792 1.00 93.75 88 ALA A N 1
ATOM 676 C CA . ALA A 1 88 ? -3.037 -0.152 -3.922 1.00 93.75 88 ALA A CA 1
ATOM 677 C C . ALA A 1 88 ? -2.985 0.265 -2.439 1.00 93.75 88 ALA A C 1
ATOM 679 O O . ALA A 1 88 ? -3.502 -0.439 -1.570 1.00 93.75 88 ALA A O 1
ATOM 680 N N . SER A 1 89 ? -2.414 1.439 -2.146 1.00 92.25 89 SER A N 1
ATOM 681 C CA . SER A 1 89 ? -2.375 2.005 -0.791 1.00 92.25 89 SER A CA 1
ATOM 682 C C . SER A 1 89 ? -3.751 2.325 -0.236 1.00 92.25 89 SER A C 1
ATOM 684 O O . SER A 1 89 ? -4.055 1.975 0.903 1.00 92.25 89 SER A O 1
ATOM 686 N N . GLU A 1 90 ? -4.581 2.997 -1.036 1.00 91.75 90 GLU A N 1
ATOM 687 C CA . GLU A 1 90 ? -5.927 3.374 -0.618 1.00 91.75 90 GLU A CA 1
ATOM 688 C C . GLU A 1 90 ? -6.740 2.125 -0.283 1.00 91.75 90 GLU A C 1
ATOM 690 O O . GLU A 1 90 ? -7.376 2.075 0.770 1.00 91.75 90 GLU A O 1
ATOM 695 N N . LYS A 1 91 ? -6.651 1.083 -1.119 1.00 94.62 91 LYS A N 1
ATOM 696 C CA . LYS A 1 91 ? -7.309 -0.198 -0.858 1.00 94.62 91 LYS A CA 1
ATOM 697 C C . LYS A 1 91 ? -6.801 -0.852 0.431 1.00 94.62 91 LYS A C 1
ATOM 699 O O . LYS A 1 91 ? -7.628 -1.286 1.229 1.00 94.62 91 LYS A O 1
ATOM 704 N N . LEU A 1 92 ? -5.489 -0.878 0.679 1.00 94.69 92 LEU A N 1
ATOM 705 C CA . LEU A 1 92 ? -4.928 -1.411 1.930 1.00 94.69 92 LEU A CA 1
ATOM 706 C C . LEU A 1 92 ? -5.433 -0.678 3.168 1.00 94.69 92 LEU A C 1
ATOM 708 O O . LEU A 1 92 ? -5.798 -1.303 4.162 1.00 94.69 92 LEU A O 1
ATOM 712 N N . LEU A 1 93 ? -5.483 0.649 3.107 1.00 94.25 93 LEU A N 1
ATOM 713 C CA . LEU A 1 93 ? -5.966 1.453 4.218 1.00 94.25 93 LEU A CA 1
ATOM 714 C C . LEU A 1 93 ? -7.462 1.227 4.473 1.00 94.25 93 LEU A C 1
ATOM 716 O O . LEU A 1 93 ? -7.874 1.160 5.630 1.00 94.25 93 LEU A O 1
ATOM 720 N N . LEU A 1 94 ? -8.270 1.091 3.418 1.00 95.38 94 LEU A N 1
ATOM 721 C CA . LEU A 1 94 ? -9.691 0.762 3.550 1.00 95.38 94 LEU A CA 1
ATOM 722 C C . LEU A 1 94 ? -9.883 -0.607 4.210 1.00 95.38 94 LEU A C 1
ATOM 724 O O . LEU A 1 94 ? -10.649 -0.704 5.163 1.00 95.38 94 LEU A O 1
ATOM 728 N N . LEU A 1 95 ? -9.123 -1.622 3.790 1.00 97.62 95 LEU A N 1
ATOM 729 C CA . LEU A 1 95 ? -9.145 -2.950 4.414 1.00 97.62 95 LEU A CA 1
ATOM 730 C C . LEU A 1 95 ? -8.731 -2.905 5.891 1.00 97.62 95 LEU A C 1
ATOM 732 O O . LEU A 1 95 ? -9.327 -3.584 6.725 1.00 97.62 95 LEU A O 1
ATOM 736 N N . LEU A 1 96 ? -7.738 -2.081 6.242 1.00 97.56 96 LEU A N 1
ATOM 737 C CA . LEU A 1 96 ? -7.352 -1.883 7.638 1.00 97.56 96 LEU A CA 1
ATOM 738 C C . LEU A 1 96 ? -8.456 -1.187 8.445 1.00 97.56 96 LEU A C 1
ATOM 740 O O . LEU A 1 96 ? -8.713 -1.595 9.574 1.00 97.56 96 LEU A O 1
ATOM 744 N N . CYS A 1 97 ? -9.137 -0.187 7.875 1.00 97.31 97 CYS A N 1
ATOM 745 C CA . CYS A 1 97 ? -10.306 0.434 8.508 1.00 97.31 97 CYS A CA 1
ATOM 746 C C . CYS A 1 97 ? -11.416 -0.595 8.760 1.00 97.31 97 CYS A C 1
ATOM 748 O O . CYS A 1 97 ? -11.954 -0.640 9.863 1.00 97.31 97 CYS A O 1
ATOM 750 N N . GLU A 1 98 ? -11.729 -1.421 7.759 1.00 97.69 98 GLU A N 1
ATOM 751 C CA . GLU A 1 98 ? -12.758 -2.464 7.833 1.00 97.69 98 GLU A CA 1
ATOM 752 C C . GLU A 1 98 ? -12.423 -3.510 8.905 1.00 97.69 98 GLU A C 1
ATOM 754 O O . GLU A 1 98 ? -13.258 -3.804 9.762 1.00 97.69 98 GLU A O 1
ATOM 759 N N . SER A 1 99 ? -11.189 -4.028 8.905 1.00 98.12 99 SER A N 1
ATOM 760 C CA . SER A 1 99 ? -10.731 -5.006 9.901 1.00 98.12 99 SER A CA 1
ATOM 761 C C . SER A 1 99 ? -10.741 -4.416 11.315 1.00 98.12 99 SER A C 1
ATOM 763 O O . SER A 1 99 ? -11.270 -5.024 12.245 1.00 98.12 99 SER A O 1
ATOM 765 N N . PHE A 1 100 ? -10.250 -3.183 11.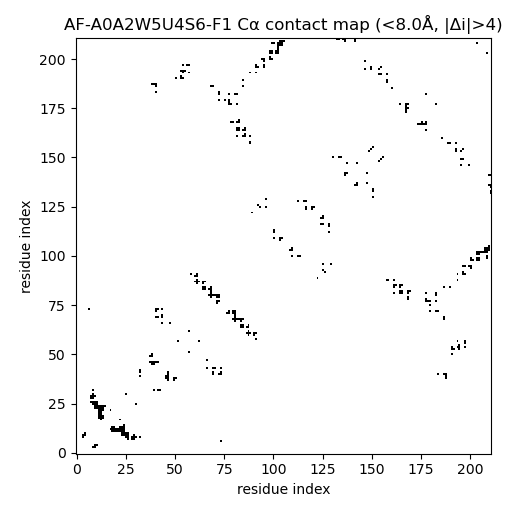478 1.00 98.31 100 PHE A N 1
ATOM 766 C CA . PHE A 1 100 ? -10.276 -2.484 12.761 1.00 98.31 100 PHE A CA 1
ATOM 767 C C . PHE A 1 100 ? -11.707 -2.251 13.265 1.00 98.31 100 PHE A C 1
ATOM 769 O O . PHE A 1 100 ? -11.998 -2.548 14.418 1.00 98.31 100 PHE A O 1
ATOM 776 N N . GLU A 1 101 ? -12.622 -1.766 12.419 1.00 98.06 101 GLU A N 1
ATOM 777 C CA . GLU A 1 101 ? -14.031 -1.558 12.785 1.00 98.06 101 GLU A CA 1
ATOM 778 C C . GLU A 1 101 ? -14.724 -2.870 13.175 1.00 98.06 101 GLU A C 1
ATOM 780 O O . GLU A 1 101 ? -15.500 -2.913 14.138 1.00 98.06 101 GLU A O 1
ATOM 785 N N . ALA A 1 102 ? -14.444 -3.951 12.443 1.00 97.88 102 ALA A N 1
ATOM 786 C CA . ALA A 1 102 ? -14.955 -5.280 12.750 1.00 97.88 102 ALA A CA 1
ATOM 787 C C . ALA A 1 102 ? -14.478 -5.763 14.127 1.00 97.88 102 ALA A C 1
ATOM 789 O O . ALA A 1 102 ? -15.286 -6.318 14.875 1.00 97.88 102 ALA A O 1
ATOM 790 N N . ALA A 1 103 ? -13.224 -5.470 14.479 1.00 97.94 103 ALA A N 1
ATOM 791 C CA . ALA A 1 103 ? -12.595 -5.845 15.738 1.00 97.94 103 ALA A CA 1
ATOM 792 C C . ALA A 1 103 ? -13.113 -5.076 16.967 1.00 97.94 103 ALA A C 1
ATOM 794 O O . ALA A 1 103 ? -12.866 -5.505 18.096 1.00 97.94 103 ALA A O 1
ATOM 795 N N . ILE A 1 104 ? -13.817 -3.949 16.799 1.00 98.19 104 ILE A N 1
ATOM 796 C CA . ILE A 1 104 ? -14.353 -3.188 17.938 1.00 98.19 104 ILE A CA 1
ATOM 797 C C . ILE A 1 104 ? -15.524 -3.951 18.570 1.00 98.19 104 ILE A C 1
ATOM 799 O O . ILE A 1 104 ? -16.609 -4.040 17.992 1.00 98.19 104 ILE A O 1
ATOM 803 N N . GLY A 1 105 ? -15.315 -4.463 19.786 1.00 95.94 105 GLY A N 1
ATOM 804 C CA . GLY A 1 105 ? -16.342 -5.192 20.540 1.00 95.94 105 GLY A CA 1
ATOM 805 C C . GLY A 1 105 ? -17.396 -4.292 21.200 1.00 95.94 105 GLY A C 1
ATOM 806 O O . GLY A 1 105 ? -18.557 -4.679 21.315 1.00 95.94 105 GLY A O 1
ATOM 807 N N . ASP A 1 106 ? -17.017 -3.080 21.615 1.00 97.38 106 ASP A N 1
ATOM 808 C CA . ASP A 1 106 ? -17.937 -2.124 22.241 1.00 97.38 106 ASP A CA 1
ATOM 809 C C . ASP A 1 106 ? -18.838 -1.456 21.188 1.00 97.38 106 ASP A C 1
ATOM 811 O O . ASP A 1 106 ? -18.369 -0.741 20.298 1.00 97.38 106 ASP A O 1
ATOM 815 N N . ALA A 1 107 ? -20.153 -1.653 2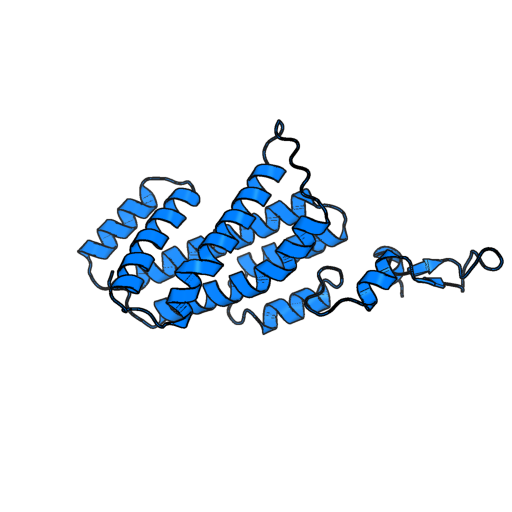1.311 1.00 96.75 107 ALA A N 1
ATOM 816 C CA . ALA A 1 107 ? -21.133 -1.148 20.350 1.00 96.75 107 ALA A CA 1
ATOM 817 C C . ALA A 1 107 ? -21.142 0.388 20.233 1.00 96.75 107 ALA A C 1
ATOM 819 O O . ALA A 1 107 ? -21.346 0.923 19.142 1.00 96.75 107 ALA A O 1
ATOM 820 N N . THR A 1 108 ? -20.886 1.106 21.330 1.00 97.31 108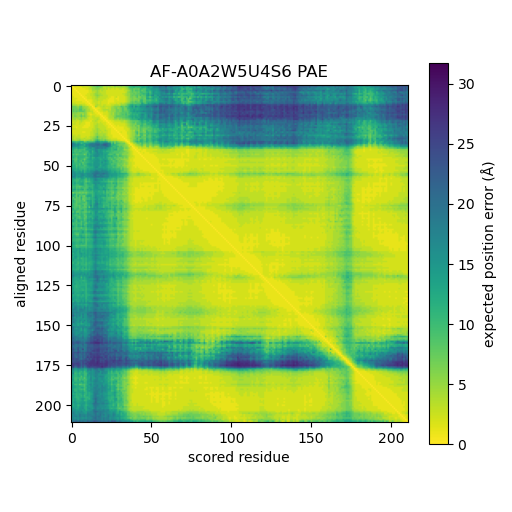 THR A N 1
ATOM 821 C CA . THR A 1 108 ? -20.858 2.575 21.349 1.00 97.31 108 THR A CA 1
ATOM 822 C C . THR A 1 108 ? -19.615 3.094 20.633 1.00 97.31 108 THR A C 1
ATOM 824 O O . THR A 1 108 ? -19.710 3.991 19.790 1.00 97.31 108 THR A O 1
ATOM 827 N N . LYS A 1 109 ? -18.444 2.507 20.916 1.00 97.38 109 LYS A N 1
ATOM 828 C CA . LYS A 1 109 ? -17.188 2.842 20.228 1.00 97.38 109 LYS A CA 1
ATOM 829 C C . LYS A 1 109 ? -17.266 2.504 18.746 1.00 97.38 109 LYS A C 1
ATOM 831 O O . LYS A 1 109 ? -16.862 3.326 17.926 1.00 97.38 109 LYS A O 1
ATOM 836 N N . LYS A 1 110 ? -17.835 1.348 18.396 1.00 97.81 110 LYS A N 1
ATOM 837 C CA . LYS A 1 110 ? -18.017 0.927 17.003 1.00 97.81 110 LYS A CA 1
ATOM 838 C C . LYS A 1 110 ? -18.919 1.895 16.243 1.00 97.81 110 LYS A C 1
ATOM 840 O O . LYS A 1 110 ? -18.517 2.400 15.201 1.00 97.81 110 LYS A O 1
ATOM 845 N N . ALA A 1 111 ? -20.082 2.241 16.801 1.00 97.62 111 ALA A N 1
ATOM 846 C CA . ALA A 1 111 ? -20.994 3.210 16.193 1.00 97.62 111 ALA A CA 1
ATOM 847 C C . ALA A 1 111 ? -20.344 4.593 16.016 1.00 97.62 111 ALA A C 1
ATOM 849 O O . ALA A 1 111 ? -20.512 5.232 14.976 1.00 97.62 111 ALA A O 1
ATOM 850 N N . LYS A 1 112 ? -19.563 5.046 17.007 1.00 97.69 112 LYS A N 1
ATOM 851 C CA . LYS A 1 112 ? -18.804 6.298 16.911 1.00 97.69 112 LYS A CA 1
ATOM 852 C C . LYS A 1 112 ? -17.750 6.239 15.805 1.00 97.69 112 LYS A C 1
ATOM 854 O O . LYS A 1 112 ? -17.697 7.150 14.987 1.00 97.69 112 LYS A O 1
ATOM 859 N N . PHE A 1 113 ? -16.953 5.175 15.752 1.00 97.81 113 PHE A N 1
ATOM 860 C CA . PHE A 1 113 ? -15.922 5.006 14.730 1.00 97.81 113 PHE A CA 1
ATOM 861 C C . PHE A 1 113 ? -16.518 4.949 13.318 1.00 97.81 113 PHE A C 1
ATOM 863 O O . PHE A 1 113 ? -16.065 5.677 12.439 1.00 97.81 113 PHE A O 1
ATOM 870 N N . SER A 1 114 ? -17.592 4.179 13.131 1.00 97.38 114 SER A N 1
ATOM 871 C CA . SER A 1 114 ? -18.326 4.080 11.863 1.00 97.38 114 SER A CA 1
ATOM 872 C C . SER A 1 114 ? -18.840 5.444 11.389 1.00 97.38 114 SER A C 1
ATOM 874 O O . SER A 1 114 ? -18.635 5.853 10.244 1.00 97.38 114 SER A O 1
ATOM 876 N N . LYS A 1 115 ? -19.442 6.215 12.307 1.00 97.75 115 LYS A N 1
ATOM 877 C CA . LYS A 1 115 ? -19.912 7.577 12.034 1.00 97.75 115 LYS A CA 1
ATOM 878 C C . LYS A 1 115 ? -18.764 8.511 11.645 1.00 97.75 115 LYS A C 1
ATOM 880 O O . LYS A 1 115 ? -18.898 9.260 10.678 1.00 97.75 115 LYS A O 1
ATOM 885 N N . ASP A 1 116 ? -17.650 8.467 12.373 1.00 97.19 116 ASP A N 1
ATOM 886 C CA . ASP A 1 116 ? -16.476 9.297 12.096 1.00 97.19 116 ASP A CA 1
ATOM 887 C C . ASP A 1 116 ? -15.868 8.947 10.721 1.00 97.19 116 ASP A C 1
ATOM 889 O O . ASP A 1 116 ? -15.550 9.853 9.946 1.00 97.19 116 ASP A O 1
ATOM 893 N N . LEU A 1 117 ? -15.790 7.657 10.365 1.00 95.50 117 LEU A N 1
ATOM 894 C CA . LEU A 1 117 ? -15.327 7.184 9.052 1.00 95.50 117 LEU A CA 1
ATOM 895 C C . LEU A 1 117 ? -16.240 7.611 7.895 1.00 95.50 117 LEU A C 1
ATOM 897 O O . LEU A 1 117 ? -15.752 7.837 6.781 1.00 95.50 117 LEU A O 1
ATOM 901 N N . ALA A 1 118 ? -17.551 7.687 8.132 1.00 94.88 118 ALA A N 1
ATOM 902 C CA . ALA A 1 118 ? -18.548 8.083 7.139 1.00 94.88 118 ALA A CA 1
ATOM 903 C C . ALA A 1 118 ? -18.685 9.608 6.989 1.00 94.88 118 ALA A C 1
ATOM 905 O O . ALA A 1 118 ? -19.245 10.077 5.999 1.00 94.88 118 ALA A O 1
ATOM 906 N N . ALA A 1 119 ? -18.154 10.394 7.932 1.00 95.50 119 ALA A N 1
ATOM 907 C CA . ALA A 1 119 ? -18.315 11.847 7.948 1.00 95.50 119 ALA A CA 1
ATOM 908 C C . ALA A 1 119 ? -17.725 12.545 6.710 1.00 95.50 119 ALA A C 1
ATOM 910 O O . ALA A 1 119 ? -18.201 13.613 6.320 1.00 95.50 119 ALA A O 1
ATOM 911 N N . ARG A 1 120 ? -16.686 11.968 6.088 1.00 93.19 120 ARG A N 1
ATOM 912 C CA . ARG A 1 120 ? -16.115 12.450 4.822 1.00 93.19 120 ARG A CA 1
ATOM 913 C C . ARG A 1 120 ? -15.686 11.283 3.941 1.00 93.19 120 ARG A C 1
ATOM 915 O O . ARG A 1 120 ? -15.104 10.312 4.416 1.00 93.19 120 ARG A O 1
ATOM 922 N N . TRP A 1 121 ? -15.909 11.423 2.637 1.00 87.44 121 TRP A N 1
ATOM 923 C CA . TRP A 1 121 ? -15.540 10.406 1.648 1.00 87.44 121 TRP A CA 1
ATOM 924 C C . TRP A 1 121 ? -14.020 10.290 1.441 1.00 87.44 121 TRP A C 1
ATOM 926 O O . TRP A 1 121 ? -13.525 9.219 1.104 1.00 87.44 121 TRP A O 1
ATOM 936 N N . ALA A 1 122 ? -13.279 11.383 1.647 1.00 89.44 122 ALA A N 1
ATOM 937 C CA . ALA A 1 122 ? -11.857 11.466 1.338 1.00 89.44 122 ALA A CA 1
ATOM 938 C C . ALA A 1 122 ? -11.013 10.486 2.170 1.00 89.44 122 ALA A C 1
ATOM 940 O O . ALA A 1 122 ? -11.111 10.444 3.397 1.00 89.44 122 ALA A O 1
ATOM 941 N N . ILE A 1 123 ? -10.103 9.770 1.505 1.00 89.19 123 ILE A N 1
ATOM 942 C CA . ILE A 1 123 ? -9.239 8.773 2.150 1.00 89.19 123 ILE A CA 1
ATOM 943 C C . ILE A 1 123 ? -8.348 9.363 3.255 1.00 89.19 123 ILE A C 1
ATOM 945 O O . ILE A 1 123 ? -8.109 8.708 4.262 1.00 89.19 123 ILE A O 1
ATOM 949 N N . SER A 1 124 ? -7.927 10.627 3.134 1.00 89.31 124 SER A N 1
ATOM 950 C CA . SER A 1 124 ? -7.163 11.321 4.180 1.00 89.31 124 SER A CA 1
ATOM 951 C C . SER A 1 124 ? -7.935 11.477 5.483 1.00 89.31 124 SER A C 1
ATOM 953 O O . SER A 1 124 ? -7.347 11.393 6.556 1.00 89.31 124 SER A O 1
ATOM 955 N N . HIS A 1 125 ? -9.253 11.661 5.407 1.00 93.25 125 HIS A N 1
ATOM 956 C CA . HIS A 1 125 ? -10.099 11.718 6.594 1.00 93.25 125 HIS A CA 1
ATOM 957 C C . HIS A 1 125 ? -10.201 10.347 7.265 1.00 93.25 125 HIS A C 1
ATOM 959 O O . HIS A 1 125 ? -10.082 10.250 8.486 1.00 93.25 125 HIS A O 1
ATOM 965 N N . LYS A 1 126 ? -10.365 9.283 6.470 1.00 94.19 126 LYS A N 1
ATOM 966 C CA . LYS A 1 126 ? -10.399 7.901 6.969 1.00 94.19 126 LYS A CA 1
ATOM 967 C C . LYS A 1 126 ? -9.071 7.512 7.621 1.00 94.19 126 LYS A C 1
ATOM 969 O O . LYS A 1 126 ? -9.084 6.986 8.728 1.00 94.19 126 LYS A O 1
ATOM 974 N N . TYR A 1 127 ? -7.948 7.867 6.989 1.00 93.75 127 TYR A N 1
ATOM 975 C CA . TYR A 1 127 ? -6.605 7.694 7.546 1.00 93.75 127 TYR A CA 1
ATOM 976 C C . TYR A 1 127 ? -6.469 8.356 8.918 1.00 93.75 127 TYR A C 1
ATOM 978 O O . TYR A 1 127 ? -6.151 7.676 9.887 1.00 93.75 127 TYR A O 1
ATOM 986 N N . THR A 1 128 ? -6.748 9.662 9.015 1.00 94.06 128 THR A N 1
ATOM 987 C CA . THR A 1 128 ? -6.640 10.403 10.280 1.00 94.06 128 THR A CA 1
ATOM 988 C C . THR A 1 128 ? -7.538 9.796 11.350 1.00 94.06 128 THR A C 1
ATOM 990 O O . THR A 1 128 ? -7.088 9.552 12.463 1.00 94.06 128 THR A O 1
ATOM 993 N N . THR A 1 129 ? -8.785 9.470 10.997 1.00 96.38 129 THR A N 1
ATOM 994 C CA . THR A 1 129 ? -9.740 8.853 11.926 1.00 96.38 129 THR A CA 1
ATOM 995 C C . THR A 1 129 ? -9.212 7.529 12.478 1.00 96.38 129 THR A C 1
ATOM 997 O O . THR A 1 129 ? -9.263 7.319 13.685 1.00 96.38 129 THR A O 1
ATOM 1000 N N . LEU A 1 130 ? -8.689 6.647 11.620 1.00 97.12 130 LEU A N 1
ATOM 1001 C CA . LEU A 1 130 ? -8.091 5.377 12.032 1.00 97.12 130 LEU A CA 1
ATOM 1002 C C . LEU A 1 130 ? -6.835 5.595 12.889 1.00 97.12 130 LEU A C 1
ATOM 1004 O O . LEU A 1 130 ? -6.730 5.031 13.978 1.00 97.12 130 LEU A O 1
ATOM 1008 N N . ARG A 1 131 ? -5.901 6.424 12.412 1.00 95.81 131 ARG A N 1
ATOM 1009 C CA . ARG A 1 131 ? -4.629 6.715 13.083 1.00 95.81 131 ARG A CA 1
ATOM 1010 C C . ARG A 1 131 ? -4.860 7.226 14.500 1.00 95.81 131 ARG A C 1
ATOM 1012 O O . ARG A 1 131 ? -4.273 6.685 15.428 1.00 95.81 131 ARG A O 1
ATOM 1019 N N . ASP A 1 132 ? -5.767 8.183 14.681 1.00 96.50 132 ASP A N 1
ATOM 1020 C CA . ASP A 1 132 ? -6.061 8.751 15.997 1.00 96.50 132 ASP A CA 1
ATOM 1021 C C . ASP A 1 132 ? -6.572 7.679 16.986 1.00 96.50 132 ASP A C 1
ATOM 1023 O O . ASP A 1 132 ? -6.346 7.788 18.187 1.00 96.50 132 ASP A O 1
ATOM 1027 N N . ARG A 1 133 ? -7.263 6.623 16.520 1.00 97.31 133 ARG A N 1
ATOM 1028 C CA . ARG A 1 133 ? -7.683 5.497 17.384 1.00 97.31 133 ARG A CA 1
ATOM 1029 C C . ARG A 1 133 ? -6.547 4.514 17.653 1.00 97.31 133 ARG A C 1
ATOM 1031 O O . ARG A 1 133 ? -6.409 4.043 18.779 1.00 97.31 133 ARG A O 1
ATOM 1038 N N . LEU A 1 134 ? -5.713 4.237 16.654 1.00 97.31 134 LEU A N 1
ATOM 1039 C CA . LEU A 1 134 ? -4.523 3.401 16.821 1.00 97.31 134 LEU A CA 1
ATOM 1040 C C . LEU A 1 134 ? -3.523 4.034 17.802 1.00 97.31 134 LEU A C 1
ATOM 1042 O O . LEU A 1 134 ? -2.998 3.334 18.662 1.00 97.31 134 LEU A O 1
ATOM 1046 N N . GLU A 1 135 ? -3.317 5.351 17.750 1.00 96.56 135 GLU A N 1
ATOM 1047 C CA . GLU A 1 135 ? -2.441 6.095 18.671 1.00 96.56 135 GLU A CA 1
ATOM 1048 C C . GLU A 1 135 ? -2.908 6.011 20.136 1.00 96.56 135 GLU A C 1
ATOM 1050 O O . GLU A 1 135 ? -2.082 5.881 21.048 1.00 96.56 135 GLU A O 1
ATOM 1055 N N . LEU A 1 136 ? -4.226 6.011 20.383 1.00 96.94 136 LEU A N 1
ATOM 1056 C CA . LEU A 1 136 ? -4.781 5.767 21.722 1.00 96.94 136 LEU A CA 1
ATOM 1057 C C . LEU A 1 136 ? -4.417 4.366 22.222 1.00 96.94 136 LEU A C 1
ATOM 1059 O O . LEU A 1 136 ? -3.970 4.211 23.360 1.00 96.94 136 LEU A O 1
ATOM 1063 N N . MET A 1 137 ? -4.536 3.352 21.361 1.00 96.94 137 MET A N 1
ATOM 1064 C CA . MET A 1 137 ? -4.155 1.981 21.707 1.00 96.94 137 MET A CA 1
ATOM 1065 C C . MET A 1 137 ? -2.646 1.827 21.918 1.00 96.94 137 MET A C 1
ATOM 1067 O O . MET A 1 137 ? -2.244 1.112 22.834 1.00 96.94 137 MET A O 1
ATOM 1071 N N . VAL A 1 138 ? -1.810 2.513 21.130 1.00 96.56 138 VAL A N 1
ATOM 1072 C CA . VAL A 1 138 ? -0.351 2.567 21.332 1.00 96.56 138 VAL A CA 1
ATOM 1073 C C . VAL A 1 138 ? -0.026 3.141 22.707 1.00 96.56 138 VAL A C 1
ATOM 1075 O O . VAL A 1 138 ? 0.699 2.519 23.483 1.00 96.56 138 VAL A O 1
ATOM 1078 N N . THR A 1 139 ? -0.610 4.293 23.040 1.00 96.00 139 THR A N 1
ATOM 1079 C CA . THR A 1 139 ? -0.401 4.974 24.328 1.00 96.00 139 THR A CA 1
ATOM 1080 C C . THR A 1 139 ? -0.848 4.098 25.498 1.00 96.00 139 THR A C 1
ATOM 1082 O O . THR A 1 139 ? -0.149 3.989 26.506 1.00 96.00 139 THR A O 1
ATOM 1085 N N . ALA A 1 140 ? -1.981 3.410 25.341 1.00 95.69 140 ALA A N 1
ATOM 1086 C CA . ALA A 1 140 ? -2.506 2.462 26.317 1.00 95.69 140 ALA A CA 1
ATOM 1087 C C . ALA A 1 140 ? -1.789 1.095 26.311 1.00 95.69 140 ALA A C 1
ATOM 1089 O O . ALA A 1 140 ? -2.149 0.229 27.107 1.00 95.69 140 ALA A O 1
ATOM 1090 N N . LYS A 1 141 ? -0.792 0.885 25.434 1.00 95.56 141 LYS A N 1
ATOM 1091 C CA . LYS A 1 141 ? -0.060 -0.383 25.244 1.00 95.56 141 LYS A CA 1
ATOM 1092 C C . LYS A 1 141 ? -0.975 -1.585 24.968 1.00 95.56 141 LYS A C 1
ATOM 1094 O O . LYS A 1 141 ? -0.717 -2.693 25.428 1.00 95.56 141 LYS A O 1
ATOM 1099 N N . LYS A 1 142 ? -2.052 -1.357 24.213 1.00 94.69 142 LYS A N 1
ATOM 1100 C CA . LYS A 1 142 ? -3.060 -2.363 23.839 1.00 94.69 142 LYS A CA 1
ATOM 1101 C C . LYS A 1 142 ? -2.787 -3.059 22.505 1.00 94.69 142 LYS A C 1
ATOM 1103 O O . LYS A 1 142 ? -3.587 -3.886 22.086 1.00 94.69 142 LYS A O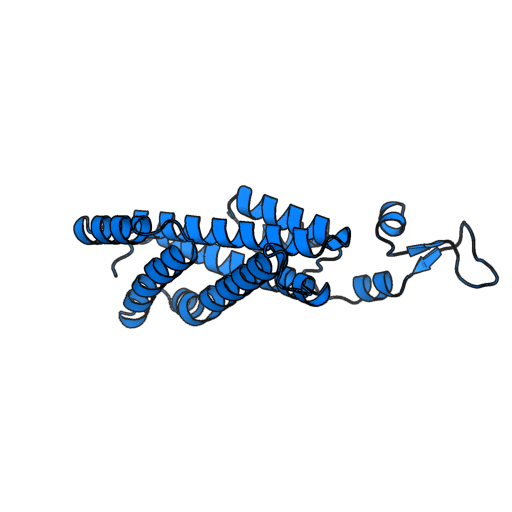 1
ATOM 1108 N N . ILE A 1 143 ? -1.680 -2.733 21.842 1.00 94.88 143 ILE A N 1
ATOM 1109 C CA . ILE A 1 143 ? -1.217 -3.433 20.642 1.00 94.88 143 ILE A CA 1
ATOM 1110 C C . ILE A 1 143 ? 0.233 -3.903 20.815 1.00 94.88 143 ILE A C 1
ATOM 1112 O O . ILE A 1 143 ? 0.987 -3.281 21.570 1.00 94.88 143 ILE A O 1
ATOM 1116 N N . PRO A 1 144 ? 0.640 -4.983 20.124 1.00 95.12 144 PRO A N 1
ATOM 1117 C CA . PRO A 1 144 ? 2.026 -5.434 20.070 1.00 95.12 144 PRO A CA 1
ATOM 1118 C C . PRO A 1 144 ? 3.003 -4.326 19.663 1.00 95.12 144 PRO A C 1
ATOM 1120 O O . PRO A 1 144 ? 2.672 -3.454 18.860 1.00 95.12 144 PRO A O 1
ATOM 1123 N N . HIS A 1 145 ? 4.235 -4.408 20.172 1.00 93.31 145 HIS A N 1
ATOM 1124 C CA . HIS A 1 145 ? 5.288 -3.423 19.903 1.00 93.31 145 HIS A CA 1
ATOM 1125 C C . HIS A 1 145 ? 5.527 -3.202 18.401 1.00 93.31 145 HIS A C 1
ATOM 1127 O O . HIS A 1 145 ? 5.560 -2.060 17.961 1.00 93.31 145 HIS A O 1
ATOM 1133 N N . GLU A 1 146 ? 5.576 -4.276 17.610 1.00 93.06 146 GLU A N 1
ATOM 1134 C CA . GLU A 1 146 ? 5.754 -4.203 16.153 1.00 93.06 146 GLU A CA 1
ATOM 1135 C C . GLU A 1 146 ? 4.649 -3.380 15.458 1.00 93.06 146 GLU A C 1
ATOM 1137 O O . GLU A 1 146 ? 4.904 -2.606 14.533 1.00 93.06 146 GLU A O 1
ATOM 1142 N N . HIS A 1 147 ? 3.400 -3.507 15.914 1.00 95.69 147 HIS A N 1
ATOM 1143 C CA . HIS A 1 147 ? 2.287 -2.722 15.378 1.00 95.69 147 HIS A CA 1
ATOM 1144 C C . HIS A 1 147 ? 2.330 -1.275 15.865 1.00 95.69 147 HIS A C 1
ATOM 1146 O O . HIS A 1 147 ? 1.951 -0.376 15.121 1.00 95.69 147 HIS A O 1
ATOM 1152 N N . ALA A 1 148 ? 2.831 -1.025 17.076 1.00 95.12 148 ALA A N 1
ATOM 1153 C CA . ALA A 1 148 ? 3.065 0.334 17.548 1.00 95.12 148 ALA A CA 1
ATOM 1154 C C . ALA A 1 148 ? 4.133 1.058 16.713 1.00 95.12 148 ALA A C 1
ATOM 1156 O O . ALA A 1 148 ? 3.931 2.220 16.363 1.00 95.12 148 ALA A O 1
ATOM 1157 N N . GLU A 1 149 ? 5.216 0.372 16.334 1.00 93.50 149 GLU A N 1
ATOM 1158 C CA . GLU A 1 149 ? 6.208 0.905 15.388 1.00 93.50 149 GLU A CA 1
ATOM 1159 C C . GLU A 1 149 ? 5.566 1.199 14.029 1.00 93.50 149 GLU A C 1
ATOM 1161 O O . GLU A 1 149 ? 5.685 2.318 13.532 1.00 93.50 149 GLU A O 1
ATOM 1166 N N . THR A 1 150 ? 4.767 0.256 13.514 1.00 93.44 150 THR A N 1
ATOM 1167 C CA . THR A 1 150 ? 4.029 0.416 12.247 1.00 93.44 150 THR A CA 1
ATOM 1168 C C . THR A 1 150 ? 3.137 1.663 12.247 1.00 93.44 150 THR A C 1
ATOM 1170 O O . THR A 1 150 ? 3.074 2.386 11.253 1.00 93.44 150 THR A O 1
ATOM 1173 N N . VAL A 1 151 ? 2.448 1.940 13.360 1.00 94.31 151 VAL A N 1
ATOM 1174 C CA . VAL A 1 151 ? 1.606 3.137 13.533 1.00 94.31 151 VAL A CA 1
ATOM 1175 C C . VAL A 1 151 ? 2.437 4.418 13.546 1.00 94.31 151 VAL A C 1
ATOM 1177 O O . VAL A 1 151 ? 2.020 5.417 12.961 1.00 94.31 151 VAL A O 1
ATOM 1180 N N . ALA A 1 152 ? 3.608 4.396 14.183 1.00 90.44 152 ALA A N 1
ATOM 1181 C CA . ALA A 1 152 ? 4.465 5.568 14.319 1.00 90.44 152 ALA A CA 1
ATOM 1182 C C . ALA A 1 152 ? 5.283 5.887 13.052 1.00 90.44 152 ALA A C 1
ATOM 1184 O O . ALA A 1 152 ? 5.577 7.058 12.805 1.00 90.44 152 ALA A O 1
ATOM 1185 N N . GLY A 1 153 ? 5.659 4.876 12.261 1.00 88.12 153 GLY A N 1
ATOM 1186 C CA . GLY A 1 153 ? 6.590 5.012 11.137 1.00 88.12 153 GLY A CA 1
ATOM 1187 C C . GLY A 1 153 ? 5.988 4.665 9.776 1.00 88.12 153 GLY A C 1
ATOM 1188 O O . GLY A 1 153 ? 5.806 5.534 8.920 1.00 88.12 153 GLY A O 1
ATOM 1189 N N . GLU A 1 154 ? 5.699 3.389 9.548 1.00 87.75 154 GLU A N 1
ATOM 1190 C CA . GLU A 1 154 ? 5.377 2.852 8.224 1.00 87.75 154 GLU A CA 1
ATOM 1191 C C . GLU A 1 154 ? 4.022 3.334 7.693 1.00 87.75 154 GLU A C 1
ATOM 1193 O O . GLU A 1 154 ? 3.915 3.670 6.512 1.00 87.75 154 GLU A O 1
ATOM 1198 N N . LEU A 1 155 ? 2.996 3.424 8.547 1.00 88.25 155 LEU A N 1
ATOM 1199 C CA . LEU A 1 155 ? 1.682 3.958 8.176 1.00 88.25 155 LEU A CA 1
ATOM 1200 C C . LEU A 1 155 ? 1.749 5.413 7.675 1.00 88.25 155 LEU A C 1
ATOM 1202 O O . LEU A 1 155 ? 1.276 5.663 6.560 1.00 88.25 155 LEU A O 1
ATOM 1206 N N . PRO A 1 156 ? 2.340 6.372 8.419 1.00 86.38 156 PRO A N 1
ATOM 1207 C CA . PRO A 1 156 ? 2.455 7.749 7.948 1.00 86.38 156 PRO A CA 1
ATOM 1208 C C . PRO A 1 156 ? 3.370 7.890 6.730 1.00 86.38 156 PRO A C 1
ATOM 1210 O O . PRO A 1 156 ? 3.029 8.640 5.811 1.00 86.38 156 PRO A O 1
ATOM 1213 N N . ALA A 1 157 ? 4.488 7.158 6.680 1.00 80.62 157 ALA A N 1
ATOM 1214 C CA . ALA A 1 157 ? 5.398 7.198 5.537 1.00 80.62 157 ALA A CA 1
ATOM 1215 C C . ALA A 1 157 ? 4.729 6.675 4.256 1.00 80.62 157 ALA A C 1
ATOM 1217 O O . ALA A 1 157 ? 4.764 7.350 3.224 1.00 80.62 157 ALA A O 1
ATOM 1218 N N . GLY A 1 158 ? 4.068 5.515 4.332 1.00 78.25 158 GLY A N 1
ATOM 1219 C CA . GLY A 1 158 ? 3.345 4.923 3.210 1.00 78.25 158 GLY A CA 1
ATOM 1220 C C . GLY A 1 158 ? 2.204 5.817 2.735 1.00 78.25 158 GLY A C 1
ATOM 1221 O O . GLY A 1 158 ? 2.137 6.154 1.553 1.00 78.25 158 GLY A O 1
ATOM 1222 N N . PHE A 1 159 ? 1.353 6.290 3.652 1.00 78.19 159 PHE A N 1
ATOM 1223 C CA . PHE A 1 159 ? 0.220 7.142 3.291 1.00 78.19 159 PHE A CA 1
ATOM 1224 C C . PHE A 1 159 ? 0.659 8.444 2.599 1.00 78.19 159 PHE A C 1
ATOM 1226 O O . PHE A 1 159 ? 0.087 8.827 1.575 1.00 78.19 159 PHE A O 1
ATOM 1233 N N . GLU A 1 160 ? 1.697 9.117 3.106 1.00 71.88 160 GLU A N 1
ATOM 1234 C CA . GLU A 1 160 ? 2.161 10.378 2.519 1.00 71.88 160 GLU A CA 1
ATOM 1235 C C . GLU A 1 160 ? 2.837 10.180 1.156 1.00 71.88 160 GLU A C 1
ATOM 1237 O O . GLU A 1 160 ? 2.605 10.971 0.236 1.00 71.88 160 GLU A O 1
ATOM 1242 N N . LEU A 1 161 ? 3.614 9.106 0.987 1.00 69.19 161 LEU A N 1
ATOM 1243 C CA . LEU A 1 161 ? 4.205 8.737 -0.303 1.00 69.19 161 LEU A CA 1
ATOM 1244 C C . LEU A 1 161 ? 3.136 8.541 -1.382 1.00 69.19 161 LEU A C 1
ATOM 1246 O O . LEU A 1 161 ? 3.264 9.038 -2.505 1.00 69.19 161 LEU A O 1
ATOM 1250 N N . LEU A 1 162 ? 2.048 7.868 -1.022 1.00 64.44 162 LEU A N 1
ATOM 1251 C CA . LEU A 1 162 ? 1.024 7.420 -1.962 1.00 64.44 162 LEU A CA 1
ATOM 1252 C C . LEU A 1 162 ? 0.027 8.551 -2.265 1.00 64.44 162 LEU A C 1
ATOM 1254 O O . LEU A 1 162 ? -0.376 8.741 -3.417 1.00 64.44 162 LEU A O 1
ATOM 1258 N N . ARG A 1 163 ? -0.223 9.434 -1.286 1.00 70.94 163 ARG A N 1
ATOM 1259 C CA . ARG A 1 163 ? -0.927 10.710 -1.489 1.00 70.94 163 ARG A CA 1
ATOM 1260 C C . ARG A 1 163 ? -0.166 11.651 -2.429 1.00 70.94 163 ARG A C 1
ATOM 1262 O O . ARG A 1 163 ? -0.782 12.258 -3.306 1.00 70.94 163 ARG A O 1
ATOM 1269 N N . ARG A 1 164 ? 1.157 11.789 -2.269 1.00 65.62 164 ARG A N 1
ATOM 1270 C CA . ARG A 1 164 ? 1.994 12.639 -3.139 1.00 65.62 164 ARG A CA 1
ATOM 1271 C C . ARG A 1 164 ? 2.039 12.119 -4.570 1.00 65.62 164 ARG A C 1
ATOM 1273 O O . ARG A 1 164 ? 1.849 12.909 -5.488 1.00 65.62 164 ARG A O 1
ATOM 1280 N N . CYS A 1 165 ? 2.206 10.810 -4.749 1.00 63.81 165 CYS A N 1
ATOM 1281 C CA . CYS A 1 165 ? 2.216 10.173 -6.067 1.00 63.81 1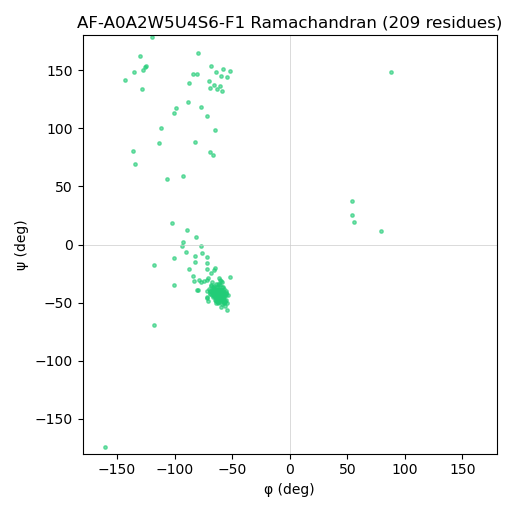65 CYS A CA 1
ATOM 1282 C C . CYS A 1 165 ? 0.906 10.391 -6.829 1.00 63.81 165 CYS A C 1
ATOM 1284 O O . CYS A 1 165 ? 0.928 10.805 -7.987 1.00 63.81 165 CYS A O 1
ATOM 1286 N N . ARG A 1 166 ? -0.239 10.207 -6.160 1.00 64.50 166 ARG A N 1
ATOM 1287 C CA . ARG A 1 166 ? -1.560 10.452 -6.753 1.00 64.50 166 ARG A CA 1
ATOM 1288 C C . ARG A 1 166 ? -1.781 11.929 -7.091 1.00 64.50 166 ARG A C 1
ATOM 1290 O O . ARG A 1 166 ? -2.249 12.249 -8.179 1.00 64.50 166 ARG A O 1
ATOM 1297 N N . ASN A 1 167 ? -1.437 12.837 -6.176 1.00 64.44 167 ASN A N 1
ATOM 1298 C CA . ASN A 1 167 ? -1.650 14.272 -6.377 1.00 64.44 167 ASN A CA 1
ATOM 1299 C C . ASN A 1 167 ? -0.750 14.853 -7.480 1.00 64.44 167 ASN A C 1
ATOM 1301 O O . ASN A 1 167 ? -1.200 15.711 -8.233 1.00 64.44 167 ASN A O 1
ATOM 1305 N N . ALA A 1 168 ? 0.488 14.366 -7.600 1.00 57.88 168 ALA A N 1
ATOM 1306 C CA . ALA A 1 168 ? 1.415 14.759 -8.658 1.00 57.88 168 ALA A CA 1
ATOM 1307 C C . ALA A 1 168 ? 1.018 14.196 -10.036 1.00 57.88 168 ALA A C 1
ATOM 1309 O O . ALA A 1 168 ? 1.264 14.838 -11.051 1.00 57.88 168 ALA A O 1
ATOM 1310 N N . ALA A 1 169 ? 0.380 13.021 -10.082 1.00 58.22 169 ALA A N 1
ATOM 1311 C CA . ALA A 1 169 ? -0.072 12.410 -11.331 1.00 58.22 169 ALA A CA 1
ATOM 1312 C C . ALA A 1 169 ? -1.445 12.920 -11.818 1.00 58.22 169 ALA A C 1
ATOM 1314 O O . ALA A 1 169 ? -1.704 12.884 -13.021 1.00 58.22 169 ALA A O 1
ATOM 1315 N N . GLY A 1 170 ? -2.320 13.370 -10.908 1.00 53.91 170 GLY A N 1
ATOM 1316 C CA . GLY A 1 170 ? -3.726 13.680 -11.199 1.00 53.91 170 GLY A CA 1
ATOM 1317 C C . GLY A 1 170 ? -4.093 15.158 -11.390 1.00 53.91 170 GLY A C 1
ATOM 1318 O O . GLY A 1 170 ? -5.208 15.425 -11.830 1.00 53.91 170 GLY A O 1
ATOM 1319 N N . HIS A 1 171 ? -3.219 16.120 -11.067 1.00 58.50 171 HIS A N 1
ATOM 1320 C CA . HIS A 1 171 ? -3.538 17.549 -11.202 1.00 58.50 171 HIS A CA 1
ATOM 1321 C C . HIS A 1 171 ? -2.950 18.134 -12.503 1.00 58.50 171 HIS A C 1
ATOM 1323 O O . HIS A 1 171 ? -1.726 18.170 -12.625 1.00 58.50 171 HIS A O 1
ATOM 1329 N N . PRO A 1 172 ? -3.768 18.629 -13.458 1.00 55.50 172 PRO A N 1
ATOM 1330 C CA . PRO A 1 172 ? -3.283 19.151 -14.743 1.00 55.50 172 PRO A CA 1
ATOM 1331 C C . PRO A 1 172 ? -2.284 20.309 -14.599 1.00 55.50 172 PRO A C 1
ATOM 1333 O O . PRO A 1 172 ? -1.315 20.378 -15.348 1.00 55.50 172 PRO A O 1
ATOM 1336 N N . ASP A 1 173 ? -2.507 21.175 -13.603 1.00 53.75 173 ASP A N 1
ATOM 1337 C CA . ASP A 1 173 ? -1.738 22.417 -13.406 1.00 53.75 173 ASP A CA 1
ATOM 1338 C C . ASP A 1 173 ? -0.544 22.299 -12.446 1.00 53.75 173 ASP A C 1
ATOM 1340 O O . ASP A 1 173 ? 0.160 23.282 -12.217 1.00 53.75 173 ASP A O 1
ATOM 1344 N N . VAL A 1 174 ? -0.302 21.123 -11.855 1.00 50.91 174 VAL A N 1
ATOM 1345 C CA . VAL A 1 174 ? 0.915 20.891 -11.065 1.00 50.91 174 VAL A CA 1
ATOM 1346 C C . VAL A 1 174 ? 1.877 20.124 -11.965 1.00 50.91 174 VAL A C 1
ATOM 1348 O O . VAL A 1 174 ? 1.589 18.970 -12.288 1.00 50.91 174 VAL A O 1
ATOM 1351 N N . PRO A 1 175 ? 3.019 20.706 -12.374 1.00 46.62 175 PRO A N 1
ATOM 1352 C CA . PRO A 1 175 ? 4.088 19.945 -12.996 1.00 46.62 175 PRO A CA 1
ATOM 1353 C C . PRO A 1 175 ? 4.696 19.042 -11.919 1.00 46.62 175 PRO A C 1
ATOM 1355 O O . PRO A 1 175 ? 5.679 19.363 -11.261 1.00 46.62 175 PRO A O 1
ATOM 1358 N N . GLY A 1 176 ? 4.021 17.9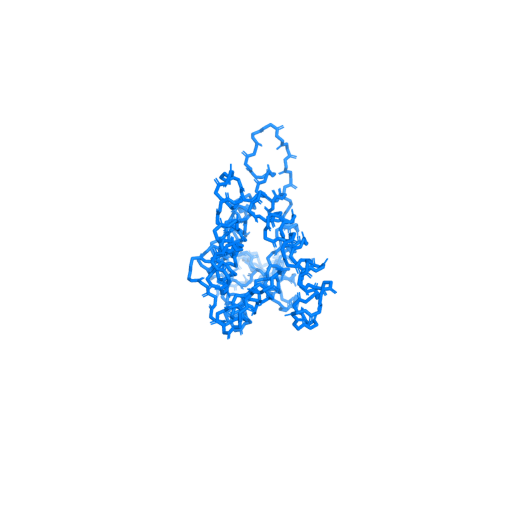29 -11.654 1.00 52.34 176 GLY A N 1
ATOM 1359 C CA . GLY A 1 176 ? 4.516 16.856 -10.824 1.00 52.34 176 GLY A CA 1
ATOM 1360 C C . GLY A 1 176 ? 5.409 15.988 -11.686 1.00 52.34 176 GLY A C 1
ATOM 1361 O O . GLY A 1 176 ? 4.931 15.024 -12.287 1.00 52.34 176 GLY A O 1
ATOM 1362 N N . ASP A 1 177 ? 6.692 16.331 -11.759 1.00 58.34 177 ASP A N 1
ATOM 1363 C CA . ASP A 1 177 ? 7.725 15.410 -12.225 1.00 58.34 177 ASP A CA 1
ATOM 1364 C C . ASP A 1 177 ? 7.836 14.273 -11.206 1.00 58.34 177 ASP A C 1
ATOM 1366 O O . ASP A 1 177 ? 8.723 14.230 -10.354 1.00 58.34 177 ASP A O 1
ATOM 1370 N N . VAL A 1 178 ? 6.885 13.337 -11.253 1.00 72.06 178 VAL A N 1
ATOM 1371 C CA . VAL A 1 178 ? 7.101 12.024 -10.662 1.00 72.06 178 VAL A CA 1
ATOM 1372 C C . VAL A 1 178 ? 8.216 11.398 -11.489 1.00 72.06 178 VAL A C 1
ATOM 1374 O O . VAL A 1 178 ? 7.981 10.918 -12.598 1.00 72.06 178 VAL A O 1
ATOM 1377 N N . SER A 1 179 ? 9.443 11.471 -10.978 1.00 80.81 179 SER A N 1
ATOM 1378 C CA . SER A 1 179 ? 10.598 10.893 -11.652 1.00 80.81 179 SER A CA 1
ATOM 1379 C C . SER A 1 179 ? 10.513 9.369 -11.645 1.00 80.81 179 SER A C 1
ATOM 1381 O O . SER A 1 179 ? 9.911 8.762 -10.751 1.00 80.81 179 SER A O 1
ATOM 1383 N N . ASN A 1 180 ? 11.147 8.740 -12.636 1.00 83.69 180 ASN A N 1
ATOM 1384 C CA . ASN A 1 180 ? 11.277 7.287 -12.682 1.00 83.69 180 ASN A CA 1
ATOM 1385 C C . ASN A 1 180 ? 11.924 6.757 -11.383 1.00 83.69 180 ASN A C 1
ATOM 1387 O O . ASN A 1 180 ? 11.376 5.852 -10.761 1.00 83.69 180 ASN A O 1
ATOM 1391 N N . ASP A 1 181 ? 12.973 7.427 -10.889 1.00 84.25 181 ASP A N 1
ATOM 1392 C CA . ASP A 1 181 ? 13.640 7.104 -9.617 1.00 84.25 181 ASP A CA 1
ATOM 1393 C C . ASP A 1 181 ? 12.693 7.127 -8.410 1.00 84.25 181 ASP A C 1
ATOM 1395 O O . ASP A 1 181 ? 12.779 6.276 -7.522 1.00 84.25 181 ASP A O 1
ATOM 1399 N N . THR A 1 182 ? 11.757 8.081 -8.382 1.00 84.62 182 THR A N 1
ATOM 1400 C CA . THR A 1 182 ? 10.758 8.174 -7.311 1.00 84.62 182 THR A CA 1
ATOM 1401 C C . THR A 1 182 ? 9.839 6.957 -7.336 1.00 84.62 182 THR A C 1
ATOM 1403 O O . THR A 1 182 ? 9.627 6.326 -6.304 1.00 84.62 182 THR A O 1
ATOM 1406 N N . VAL A 1 183 ? 9.316 6.580 -8.508 1.00 88.12 183 VAL A N 1
ATOM 1407 C CA . VAL A 1 183 ? 8.459 5.387 -8.631 1.00 88.12 183 VAL A CA 1
ATOM 1408 C C . VAL A 1 183 ? 9.236 4.113 -8.326 1.00 88.12 183 VAL A C 1
ATOM 1410 O O . VAL A 1 183 ? 8.716 3.243 -7.632 1.00 88.12 183 VAL A O 1
ATOM 1413 N N . PHE A 1 184 ? 10.487 4.022 -8.774 1.00 89.06 184 PHE A N 1
ATOM 1414 C CA . PHE A 1 184 ? 11.368 2.900 -8.477 1.00 89.06 184 PHE A CA 1
ATOM 1415 C C . PHE A 1 184 ? 11.530 2.696 -6.965 1.00 89.06 184 PHE A C 1
ATOM 1417 O O . PHE A 1 184 ? 11.323 1.592 -6.453 1.00 89.06 184 PHE A O 1
ATOM 1424 N N . LEU A 1 185 ? 11.844 3.766 -6.226 1.00 87.06 185 LEU A N 1
ATOM 1425 C CA . LEU A 1 185 ? 11.957 3.713 -4.769 1.00 87.06 185 LEU A CA 1
ATOM 1426 C C . LEU A 1 185 ? 10.617 3.369 -4.109 1.00 87.06 185 LEU A C 1
ATOM 1428 O O . LEU A 1 185 ? 10.579 2.586 -3.155 1.00 87.06 185 LEU A O 1
ATOM 1432 N N . ASN A 1 186 ? 9.517 3.904 -4.634 1.00 89.06 186 ASN A N 1
ATOM 1433 C CA . ASN A 1 186 ? 8.187 3.663 -4.089 1.00 89.06 186 ASN A CA 1
ATOM 1434 C C . ASN A 1 186 ? 7.736 2.219 -4.275 1.00 89.06 186 ASN A C 1
ATOM 1436 O O . ASN A 1 186 ? 7.210 1.655 -3.326 1.00 89.06 186 ASN A O 1
ATOM 1440 N N . LEU A 1 187 ? 7.992 1.587 -5.426 1.00 91.31 187 LEU A N 1
ATOM 1441 C CA . LEU A 1 187 ? 7.699 0.163 -5.638 1.00 91.31 187 LEU A CA 1
ATOM 1442 C C . LEU A 1 187 ? 8.417 -0.703 -4.593 1.00 91.31 187 LEU A C 1
ATOM 1444 O O . LEU A 1 187 ? 7.814 -1.575 -3.967 1.00 91.31 187 LEU A O 1
ATOM 1448 N N . ARG A 1 188 ? 9.696 -0.415 -4.333 1.00 89.75 188 ARG A N 1
ATOM 1449 C CA . ARG A 1 188 ? 10.484 -1.155 -3.335 1.00 89.75 188 ARG A CA 1
ATOM 1450 C C . ARG A 1 188 ? 9.970 -0.923 -1.915 1.00 89.75 188 ARG A C 1
ATOM 1452 O O . ARG A 1 188 ? 9.777 -1.879 -1.170 1.00 89.75 188 ARG A O 1
ATOM 1459 N N . THR A 1 189 ? 9.694 0.330 -1.565 1.00 88.94 189 THR A N 1
ATOM 1460 C CA . THR A 1 189 ? 9.217 0.718 -0.226 1.00 88.94 189 THR A CA 1
ATOM 1461 C C . THR A 1 189 ? 7.798 0.209 0.042 1.00 88.94 189 THR A C 1
ATOM 1463 O O . THR A 1 189 ? 7.478 -0.194 1.159 1.00 88.94 189 THR A O 1
ATOM 1466 N N . PHE A 1 190 ? 6.953 0.168 -0.991 1.00 92.38 190 PHE A N 1
ATOM 1467 C CA . PHE A 1 190 ? 5.570 -0.286 -0.895 1.00 92.38 190 PHE A CA 1
ATOM 1468 C C . PHE A 1 190 ? 5.468 -1.736 -0.428 1.00 92.38 190 PHE A C 1
ATOM 1470 O O . PHE A 1 190 ? 4.543 -2.059 0.305 1.00 92.38 190 PHE A O 1
ATOM 1477 N N . THR A 1 191 ? 6.410 -2.601 -0.810 1.00 92.81 191 THR A N 1
ATOM 1478 C CA . THR A 1 191 ? 6.363 -4.021 -0.427 1.00 92.81 191 THR A CA 1
ATOM 1479 C C . THR A 1 191 ? 6.405 -4.192 1.092 1.00 92.81 191 THR A C 1
ATOM 1481 O O . THR A 1 191 ? 5.575 -4.892 1.666 1.00 92.81 191 THR A O 1
ATOM 1484 N N . GLU A 1 192 ? 7.321 -3.493 1.762 1.00 91.31 192 GLU A N 1
ATOM 1485 C CA . GLU A 1 192 ? 7.431 -3.543 3.220 1.00 91.31 192 GLU A CA 1
ATOM 1486 C C . GLU A 1 192 ? 6.232 -2.871 3.902 1.00 91.31 192 GLU A C 1
ATOM 1488 O O . GLU A 1 192 ? 5.662 -3.417 4.846 1.00 91.31 192 GLU A O 1
ATOM 1493 N N . TYR A 1 193 ? 5.780 -1.730 3.375 1.00 93.50 193 TYR A N 1
ATOM 1494 C CA . TYR A 1 193 ? 4.559 -1.073 3.843 1.00 93.50 193 TYR A CA 1
ATOM 1495 C C . TYR A 1 193 ? 3.335 -2.003 3.765 1.00 93.50 193 TYR A C 1
ATOM 1497 O O . TYR A 1 193 ? 2.615 -2.167 4.752 1.00 93.50 193 TYR A O 1
ATOM 1505 N N . ALA A 1 194 ? 3.120 -2.656 2.621 1.00 95.19 194 ALA A N 1
ATOM 1506 C CA . ALA A 1 194 ? 2.013 -3.577 2.399 1.00 95.19 194 ALA A CA 1
ATOM 1507 C C . ALA A 1 194 ? 2.075 -4.767 3.358 1.00 95.19 194 ALA A C 1
ATOM 1509 O O . ALA A 1 194 ? 1.060 -5.112 3.960 1.00 95.19 194 ALA A O 1
ATOM 1510 N N . ARG A 1 195 ? 3.268 -5.335 3.578 1.00 95.62 195 ARG A N 1
ATOM 1511 C CA . ARG A 1 195 ? 3.484 -6.411 4.551 1.00 95.62 195 ARG A CA 1
ATOM 1512 C C . ARG A 1 195 ? 3.087 -5.993 5.967 1.00 95.62 195 ARG A C 1
ATOM 1514 O O . ARG A 1 195 ? 2.381 -6.736 6.651 1.00 95.62 195 ARG A O 1
ATOM 1521 N N . ARG A 1 196 ? 3.525 -4.816 6.422 1.00 95.31 196 ARG A N 1
ATOM 1522 C CA . ARG A 1 196 ? 3.229 -4.309 7.774 1.00 95.31 196 ARG A CA 1
ATOM 1523 C C . ARG A 1 196 ? 1.742 -4.023 7.962 1.00 95.31 196 ARG A C 1
ATOM 1525 O O . ARG A 1 196 ? 1.159 -4.450 8.957 1.00 95.31 196 ARG A O 1
ATOM 1532 N N . VAL A 1 197 ? 1.109 -3.378 6.982 1.00 95.88 197 VAL A N 1
ATOM 1533 C CA . VAL A 1 197 ? -0.337 -3.113 7.009 1.00 95.88 197 VAL A CA 1
ATOM 1534 C C . VAL A 1 197 ? -1.136 -4.415 6.966 1.00 95.88 197 VAL A C 1
ATOM 1536 O O . VAL A 1 197 ? -2.065 -4.578 7.753 1.00 95.88 197 VAL A O 1
ATOM 1539 N N . GLN A 1 198 ? -0.745 -5.378 6.127 1.00 96.62 198 GLN A N 1
ATOM 1540 C CA . GLN A 1 198 ? -1.376 -6.699 6.082 1.00 96.62 198 GLN A CA 1
ATOM 1541 C C . GLN A 1 198 ? -1.246 -7.440 7.419 1.00 96.62 198 GLN A C 1
ATOM 1543 O O . GLN A 1 198 ? -2.205 -8.060 7.871 1.00 96.62 198 GLN A O 1
ATOM 1548 N N . SER A 1 199 ? -0.096 -7.336 8.088 1.00 96.56 199 SER A N 1
ATOM 1549 C CA . SER A 1 199 ? 0.097 -7.894 9.431 1.00 96.56 199 SER A CA 1
ATOM 1550 C C . SER A 1 199 ? -0.900 -7.304 10.440 1.00 96.56 199 SER A C 1
ATOM 1552 O O . SER A 1 199 ? -1.539 -8.047 11.185 1.00 96.56 199 SER A O 1
ATOM 1554 N N . MET A 1 200 ? -1.134 -5.986 10.401 1.00 96.81 200 MET A N 1
ATOM 1555 C CA . MET A 1 200 ? -2.157 -5.337 11.234 1.00 96.81 200 MET A CA 1
ATOM 1556 C C . MET A 1 200 ? -3.586 -5.762 10.868 1.00 96.81 200 MET A C 1
ATOM 1558 O O . MET A 1 200 ? -4.397 -5.994 11.764 1.00 96.81 200 MET A O 1
ATOM 1562 N N . ILE A 1 201 ? -3.903 -5.896 9.574 1.00 97.44 201 ILE A N 1
ATOM 1563 C CA . ILE A 1 201 ? -5.208 -6.398 9.109 1.00 97.44 201 ILE A CA 1
ATOM 1564 C C . ILE A 1 201 ? -5.471 -7.788 9.698 1.00 97.44 201 ILE A C 1
ATOM 1566 O O . ILE A 1 201 ? -6.545 -8.018 10.256 1.00 97.44 201 ILE A O 1
ATOM 1570 N N . THR A 1 202 ? -4.485 -8.686 9.626 1.00 96.88 202 THR A N 1
ATOM 1571 C CA . THR A 1 202 ? -4.557 -10.033 10.208 1.00 96.88 202 THR A CA 1
ATOM 1572 C C . THR A 1 202 ? -4.702 -9.984 11.731 1.00 96.88 202 THR A C 1
ATOM 1574 O O . THR A 1 202 ? -5.516 -10.718 12.289 1.00 96.88 202 THR A O 1
ATOM 1577 N N . HIS A 1 203 ? -3.964 -9.101 12.412 1.00 96.56 203 HIS A N 1
ATOM 1578 C CA . HIS A 1 203 ? -4.053 -8.929 13.864 1.00 96.56 203 HIS A CA 1
ATOM 1579 C C . HIS A 1 203 ? -5.468 -8.557 14.319 1.00 96.56 203 HIS A C 1
ATOM 1581 O O . HIS A 1 203 ? -6.008 -9.215 15.208 1.00 96.56 203 HIS A O 1
ATOM 1587 N N . PHE A 1 204 ? -6.093 -7.560 13.685 1.00 97.25 204 PHE A N 1
ATOM 1588 C CA . PHE A 1 204 ? -7.465 -7.151 14.007 1.00 97.25 204 PHE A CA 1
ATOM 1589 C C . PHE A 1 204 ? -8.522 -8.164 13.543 1.00 97.25 204 PHE A C 1
ATOM 1591 O O . PHE A 1 204 ? -9.594 -8.243 14.132 1.00 97.25 204 PHE A O 1
ATOM 1598 N N . GLY A 1 205 ? -8.196 -9.033 12.582 1.00 95.06 205 GLY A N 1
ATOM 1599 C CA . GLY A 1 205 ? -9.028 -10.193 12.258 1.00 95.06 205 GLY A CA 1
ATOM 1600 C C . GLY A 1 205 ? -9.110 -11.234 13.386 1.00 95.06 205 GLY A C 1
ATOM 1601 O O . GLY A 1 205 ? -10.060 -12.013 13.424 1.00 95.06 205 GLY A O 1
ATOM 1602 N N . ALA A 1 206 ? -8.140 -11.250 14.308 1.00 94.50 206 ALA A N 1
ATOM 1603 C CA . ALA A 1 206 ? -8.046 -12.229 15.397 1.00 94.50 206 ALA A CA 1
ATOM 1604 C C . ALA A 1 206 ? -8.138 -11.620 16.809 1.00 94.50 206 ALA A C 1
ATOM 1606 O O . ALA A 1 206 ? -8.380 -12.343 17.775 1.00 94.50 206 ALA A O 1
ATOM 1607 N N . THR A 1 207 ? -7.935 -10.308 16.946 1.00 95.44 207 THR A N 1
ATOM 1608 C CA . THR A 1 207 ? -7.815 -9.611 18.234 1.00 95.44 207 THR A CA 1
ATOM 1609 C C . THR A 1 207 ? -8.765 -8.426 18.281 1.00 95.44 207 THR A C 1
ATOM 1611 O O . THR A 1 207 ? -8.819 -7.634 17.345 1.00 95.44 207 THR A O 1
ATOM 1614 N N . ALA A 1 208 ? -9.489 -8.274 19.391 1.00 94.06 208 ALA A N 1
ATOM 1615 C CA . ALA A 1 208 ? -10.414 -7.164 19.569 1.00 94.06 208 ALA A CA 1
ATOM 1616 C C . ALA A 1 208 ? -9.683 -5.811 19.638 1.00 94.06 208 ALA A C 1
ATOM 1618 O O . ALA A 1 208 ? -8.680 -5.660 20.337 1.00 94.06 208 ALA A O 1
ATOM 1619 N N . ALA A 1 209 ? -10.236 -4.811 18.956 1.00 94.88 209 ALA A N 1
ATOM 1620 C CA . ALA A 1 209 ? -9.807 -3.426 19.052 1.00 94.88 209 ALA A CA 1
ATOM 1621 C C . ALA A 1 209 ? -10.558 -2.729 20.195 1.00 94.88 209 ALA A C 1
ATOM 1623 O O . ALA A 1 209 ? -11.788 -2.666 20.208 1.00 94.88 209 ALA A O 1
ATOM 1624 N N . ASP A 1 210 ? -9.815 -2.175 21.151 1.00 93.25 210 ASP A N 1
ATOM 1625 C CA . ASP A 1 210 ? -10.374 -1.451 22.295 1.00 93.25 210 ASP A CA 1
ATOM 1626 C C . ASP A 1 210 ? -9.584 -0.163 22.563 1.00 93.25 210 ASP A C 1
ATOM 1628 O O . ASP A 1 210 ? -8.704 -0.111 23.426 1.00 93.25 210 ASP A O 1
ATOM 1632 N N . TRP A 1 211 ? -9.888 0.874 21.786 1.00 91.50 211 TRP A N 1
ATOM 1633 C CA . TRP A 1 211 ? -9.272 2.202 21.871 1.00 91.50 211 TRP A CA 1
ATOM 1634 C C . TRP A 1 211 ? -9.897 3.100 22.939 1.00 91.50 211 TRP A C 1
ATOM 1636 O O . TRP A 1 211 ? -11.098 2.932 23.253 1.00 91.50 211 TRP A O 1
#

Radius of gyration: 20.82 Å; Cα contacts (8 Å, |Δi|>4): 249; chains: 1; bounding box: 54×37×62 Å

Organism: NCBI:txid48